Protein AF-A0A165HYJ7-F1 (afdb_monomer)

Foldseek 3Di:
DPDDDDDDDDPPPDDVQLVLQVVLQVLLQVLCVPVPDDDLLSQLLSQLVSQLVSCVVDPPQQGFQKKKWKWKAAPDPPDPPRGDIRIFTFRGHDCVVCVVVNVVQQVVLLVLLVVQADPVLSVQLVVLQVLLQVLVVVPPPPPDHARGHRCSRVLSVLSNLLSDPVNLVVQARMEMEMQMAGDDPLSVVLSVVCVVCVVPDDPVCSSVSVVVSLVPPDDDDPDPPHGCSPPPPPLSVLSSVQSSVVSCVVVVGDYWYWYDGRPDTDTSDNPHSVNSCCVRPPD

pLDDT: mean 71.06, std 16.34, range [23.52, 93.62]

Sequence (283 aa):
MPGFSLVVVVMDGCEGQVALVDGCNTLAQIMCGVLRATTDEETALLLVLIFWLVSLIYDEEDLPVVISATRVTKNAEGIDVEDAYLCGMSSPGNWDTSEIFKTAFQTVNRNTAASAMPSGHLNRLISLTDAILRALAANRPRRADMFNCGECAALQWLCRMLADSAFWPTLKDTTLRFISLQWNRSMIEIINHLRANISTIDPTDLPEIYRSSLRLRTADMREPFGLNIAMTPCPRCRSWVAIIRDWAEEVGVSFNMQHNKGLKMVPWRRDTEASLRDKYLPV

Solvent-accessible surface area (backbone atoms only — not comparable to full-atom values): 16060 Å² total; per-residue (Å²): 130,90,76,83,82,82,83,81,84,80,72,78,93,49,63,74,65,55,41,46,43,53,46,52,32,48,51,39,40,52,50,50,67,70,68,57,59,88,47,75,67,46,43,51,51,50,52,51,50,46,50,41,53,50,58,74,79,40,58,81,66,51,44,47,50,26,42,23,38,30,42,40,42,57,72,54,90,92,56,91,55,72,72,44,67,40,42,18,48,15,65,43,42,51,66,91,81,37,46,70,54,51,51,49,50,23,50,54,44,46,51,57,39,58,76,32,36,59,68,70,56,49,52,51,40,50,54,55,40,54,48,43,49,57,46,46,50,78,78,44,91,69,92,71,69,69,56,41,49,14,60,43,55,52,53,44,49,49,34,46,40,66,61,37,75,89,38,39,77,68,45,42,54,18,36,37,40,38,44,40,46,44,69,44,75,65,48,50,50,53,41,50,50,42,73,75,34,60,94,74,56,56,79,85,46,51,64,55,55,52,49,52,68,67,55,82,74,79,87,84,75,96,60,98,76,65,84,53,48,30,51,68,69,49,77,54,56,44,46,46,51,30,48,51,49,52,51,29,55,76,72,72,43,47,64,45,47,29,32,28,53,57,97,38,80,38,70,60,66,87,53,44,68,63,55,53,42,57,73,46,54,71,129

Radius of gyration: 19.15 Å; Cα contacts (8 Å, |Δi|>4): 371; chains: 1; bounding box: 50×52×56 Å

Secondary structure (DSSP, 8-state):
------------S--HHHHHHHHHHHHHHHHHHHH---SHHHHHHHHHHHHHHHHHHS-GGGS-SEEEEEEEEE-STT-----EEEEEEPPPS-HHHHHHHHHHHHHHHHHHHHHHS-HHHHHHHHHHHHHHHHHHHTT------TT-STTHHHHHHHHHHHH-GGGHHHHTTEEEEEEEEE-SHHHHHHHHHHHHHTTT--GGGHHHHHHHHHH--SSS--SS-------PPPHHHHHHHHHHHHHHHHTT--EEEEEEETTEEEE-----HHHHHHHH---

Structure (mmCIF, N/CA/C/O backbone):
data_AF-A0A165HYJ7-F1
#
_entry.id   AF-A0A165HYJ7-F1
#
loop_
_atom_site.group_PDB
_atom_site.id
_atom_site.type_symbol
_atom_site.label_atom_id
_atom_site.label_alt_id
_atom_site.label_comp_id
_atom_site.label_asym_id
_atom_site.label_entity_id
_atom_site.label_seq_id
_atom_site.pdbx_PDB_ins_code
_atom_site.Cartn_x
_atom_site.Cartn_y
_atom_site.Cartn_z
_atom_site.occupancy
_atom_site.B_iso_or_equiv
_atom_site.auth_seq_id
_atom_site.auth_comp_id
_atom_site.auth_asym_id
_atom_site.auth_atom_id
_atom_site.pdbx_PDB_model_num
ATOM 1 N N . MET A 1 1 ? -8.283 23.360 -23.910 1.00 24.73 1 MET A N 1
ATOM 2 C CA . MET A 1 1 ? -6.946 22.737 -24.001 1.00 24.73 1 MET A CA 1
ATOM 3 C C . MET A 1 1 ? -6.689 22.035 -22.682 1.00 24.73 1 MET A C 1
ATOM 5 O O . MET A 1 1 ? -6.777 22.722 -21.671 1.00 24.73 1 MET A O 1
ATOM 9 N N . PRO A 1 2 ? -6.462 20.713 -22.642 1.00 28.09 2 PRO A N 1
ATOM 10 C CA . PRO A 1 2 ? -6.051 20.071 -21.404 1.00 28.09 2 PRO A CA 1
ATOM 11 C C . PRO A 1 2 ? -4.610 20.509 -21.126 1.00 28.09 2 PRO A C 1
ATOM 13 O O . PRO A 1 2 ? -3.699 20.201 -21.891 1.00 28.09 2 PRO A O 1
ATOM 16 N N . GLY A 1 3 ? -4.434 21.346 -20.105 1.00 25.66 3 GLY A N 1
ATOM 17 C CA . GLY A 1 3 ? -3.118 21.785 -19.659 1.00 25.66 3 GLY A CA 1
ATOM 18 C C . GLY A 1 3 ? -2.390 20.614 -19.014 1.00 25.66 3 GLY A C 1
ATOM 19 O O . GLY A 1 3 ? -2.949 19.937 -18.155 1.00 25.66 3 GLY A O 1
ATOM 20 N N . PHE A 1 4 ? -1.155 20.359 -19.433 1.00 23.52 4 PHE A N 1
ATOM 21 C CA . PHE A 1 4 ? -0.283 19.440 -18.716 1.00 23.52 4 PHE A CA 1
ATOM 22 C C . PHE A 1 4 ? 0.155 20.123 -17.419 1.00 23.52 4 PHE A C 1
ATOM 24 O O . PHE A 1 4 ? 0.844 21.142 -17.451 1.00 23.52 4 PHE A O 1
ATOM 31 N N . SER A 1 5 ? -0.257 19.577 -16.277 1.00 27.62 5 SER A N 1
ATOM 32 C CA . SER A 1 5 ? 0.296 19.964 -14.982 1.00 27.62 5 SER A CA 1
ATOM 33 C C . SER A 1 5 ? 1.695 19.365 -14.865 1.00 27.62 5 SER A C 1
ATOM 35 O O . SER A 1 5 ? 1.848 18.166 -14.642 1.00 27.62 5 SER A O 1
ATOM 37 N N . LEU A 1 6 ? 2.723 20.191 -15.049 1.00 26.45 6 LEU A N 1
ATOM 38 C CA . LEU A 1 6 ? 4.099 19.818 -14.738 1.00 26.45 6 LEU A CA 1
ATOM 39 C C . LEU A 1 6 ? 4.241 19.750 -13.212 1.00 26.45 6 LEU A C 1
ATOM 41 O O . LEU A 1 6 ? 4.264 20.781 -12.540 1.00 26.45 6 LEU A O 1
ATOM 45 N N . VAL A 1 7 ? 4.324 18.541 -12.661 1.00 33.16 7 VAL A N 1
ATOM 46 C CA . VAL A 1 7 ? 4.690 18.340 -11.256 1.00 33.16 7 VAL A CA 1
ATOM 47 C C . VAL A 1 7 ? 6.213 18.352 -11.175 1.00 33.16 7 VAL A C 1
ATOM 49 O O . VAL A 1 7 ? 6.872 17.385 -11.549 1.00 33.16 7 VAL A O 1
ATOM 52 N N . VAL A 1 8 ? 6.776 19.471 -10.725 1.00 30.83 8 VAL A N 1
ATOM 53 C CA . VAL A 1 8 ? 8.206 19.581 -10.416 1.00 30.83 8 VAL A CA 1
ATOM 54 C C . VAL A 1 8 ? 8.405 19.148 -8.968 1.00 30.83 8 VAL A C 1
ATOM 56 O O . VAL A 1 8 ? 7.969 19.842 -8.052 1.00 30.83 8 VAL A O 1
ATOM 59 N N . VAL A 1 9 ? 9.058 18.006 -8.754 1.00 37.66 9 VAL A N 1
ATOM 60 C CA . VAL A 1 9 ? 9.504 17.595 -7.417 1.00 37.66 9 VAL A CA 1
ATOM 61 C C . VAL A 1 9 ? 10.899 18.158 -7.195 1.00 37.66 9 VAL A C 1
ATOM 63 O O . VAL A 1 9 ? 11.873 17.682 -7.775 1.00 37.66 9 VAL A O 1
ATOM 66 N N . VAL A 1 10 ? 10.989 19.202 -6.375 1.00 36.31 10 VAL A N 1
ATOM 67 C CA . VAL A 1 10 ? 12.270 19.753 -5.927 1.00 36.31 10 VAL A CA 1
ATOM 68 C C . VAL A 1 10 ? 12.708 18.967 -4.697 1.00 36.31 10 VAL A C 1
ATOM 70 O O . VAL A 1 10 ? 12.085 19.059 -3.643 1.00 36.31 10 VAL A O 1
ATOM 73 N N . MET A 1 11 ? 13.765 18.173 -4.845 1.00 40.75 11 MET A N 1
ATOM 74 C CA . MET A 1 11 ? 14.346 17.376 -3.763 1.00 40.75 11 MET A CA 1
ATOM 75 C C . MET A 1 11 ? 15.520 18.140 -3.149 1.00 40.75 11 MET A C 1
ATOM 77 O O . MET A 1 11 ? 16.674 17.758 -3.315 1.00 40.75 11 MET A O 1
ATOM 81 N N . ASP A 1 12 ? 15.230 19.263 -2.493 1.00 34.91 12 ASP A N 1
ATOM 82 C CA . ASP A 1 12 ? 16.257 20.040 -1.796 1.00 34.91 12 ASP A CA 1
ATOM 83 C C . ASP A 1 12 ? 16.523 19.435 -0.409 1.00 34.91 12 ASP A C 1
ATOM 85 O O . ASP A 1 12 ? 15.603 19.237 0.386 1.00 34.91 12 ASP A O 1
ATOM 89 N N . GLY A 1 13 ? 17.787 19.122 -0.111 1.00 41.94 13 GLY A N 1
ATOM 90 C CA . GLY A 1 13 ? 18.227 18.691 1.224 1.00 41.94 13 GLY A CA 1
ATOM 91 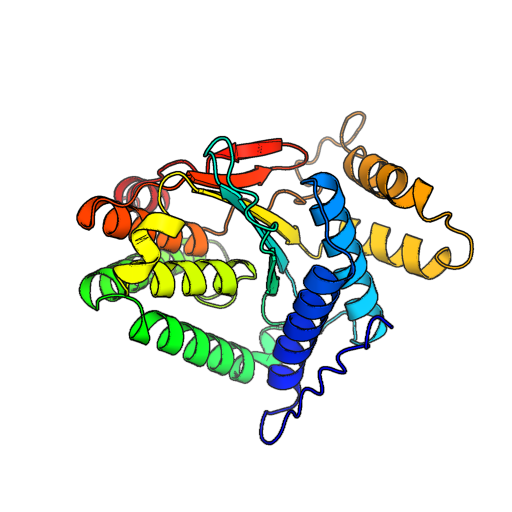C C . GLY A 1 13 ? 17.916 17.241 1.627 1.00 41.94 13 GLY A C 1
ATOM 92 O O . GLY A 1 13 ? 18.198 16.871 2.764 1.00 41.94 13 GLY A O 1
ATOM 93 N N . CYS A 1 14 ? 17.379 16.407 0.731 1.00 45.50 14 CYS A N 1
ATOM 94 C CA . CYS A 1 14 ? 17.281 14.963 0.960 1.00 45.50 14 CYS A CA 1
ATOM 95 C C . CYS A 1 14 ? 18.527 14.254 0.423 1.00 45.50 14 CYS A C 1
ATOM 97 O O . CYS A 1 14 ? 18.905 14.437 -0.734 1.00 45.50 14 CYS A O 1
ATOM 99 N N . GLU A 1 15 ? 19.154 13.412 1.246 1.00 55.59 15 GLU A N 1
ATOM 100 C CA . GLU A 1 15 ? 20.185 12.485 0.776 1.00 55.59 15 GLU A CA 1
ATOM 101 C C . GLU A 1 15 ? 19.607 11.644 -0.383 1.00 55.59 15 GLU A C 1
ATOM 103 O O . GLU A 1 15 ? 18.451 11.214 -0.325 1.00 55.59 15 GLU A O 1
ATOM 108 N N . GLY A 1 16 ? 20.383 11.444 -1.457 1.00 55.09 16 GLY A N 1
ATOM 109 C CA . GLY A 1 16 ? 19.884 11.052 -2.790 1.00 55.09 16 GLY A CA 1
ATOM 110 C C . GLY A 1 16 ? 18.985 9.806 -2.869 1.00 55.09 16 GLY A C 1
ATOM 111 O O . GLY A 1 16 ? 18.238 9.657 -3.830 1.00 55.09 16 GLY A O 1
ATOM 112 N N . GLN A 1 17 ? 18.992 8.937 -1.854 1.00 53.59 17 GLN A N 1
ATOM 113 C CA . GLN A 1 17 ? 18.162 7.730 -1.792 1.00 53.59 17 GLN A CA 1
ATOM 114 C C . GLN A 1 17 ? 16.777 7.946 -1.144 1.00 53.59 17 GLN A C 1
ATOM 116 O O . GLN A 1 17 ? 15.830 7.256 -1.512 1.00 53.59 17 GLN A O 1
ATOM 121 N N . VAL A 1 18 ? 16.599 8.926 -0.242 1.00 57.38 18 VAL A N 1
ATOM 122 C CA . VAL A 1 18 ? 15.249 9.345 0.219 1.00 57.38 18 VAL A CA 1
ATOM 123 C C . VAL A 1 18 ? 14.507 10.017 -0.935 1.00 57.38 18 VAL A C 1
ATOM 125 O O . VAL A 1 18 ? 13.360 9.685 -1.228 1.00 57.38 18 VAL A O 1
ATOM 128 N N . ALA A 1 19 ? 15.237 10.857 -1.668 1.00 62.84 19 ALA A N 1
ATOM 129 C CA . ALA A 1 19 ? 14.848 11.402 -2.959 1.00 62.84 19 ALA A CA 1
ATOM 130 C C . ALA A 1 19 ? 14.437 10.309 -3.970 1.00 62.84 19 ALA A C 1
ATOM 132 O O . ALA A 1 19 ? 13.493 10.488 -4.733 1.00 62.84 19 ALA A O 1
ATOM 133 N N . LEU A 1 20 ? 15.093 9.146 -3.951 1.00 64.56 20 LEU A N 1
ATOM 134 C CA . LEU A 1 20 ? 14.753 8.027 -4.830 1.00 64.56 20 LEU A CA 1
ATOM 135 C C . LEU A 1 20 ? 13.376 7.435 -4.495 1.00 64.56 20 LEU A C 1
ATOM 137 O O . LEU A 1 20 ? 12.554 7.261 -5.393 1.00 64.56 20 LEU A O 1
ATOM 141 N N . VAL A 1 21 ? 13.082 7.183 -3.214 1.00 63.53 21 VAL A N 1
ATOM 142 C CA . VAL A 1 21 ? 11.771 6.652 -2.782 1.00 63.53 21 VAL A CA 1
ATOM 143 C C . VAL A 1 21 ? 10.651 7.645 -3.076 1.00 63.53 21 VAL A C 1
ATOM 145 O O . VAL A 1 21 ? 9.614 7.266 -3.620 1.00 63.53 21 VAL A O 1
ATOM 148 N N . ASP A 1 22 ? 10.867 8.916 -2.744 1.00 69.00 22 ASP A N 1
ATOM 149 C CA . ASP A 1 22 ? 9.896 9.982 -2.981 1.00 69.00 22 ASP A CA 1
ATOM 150 C C . ASP A 1 22 ? 9.715 10.252 -4.477 1.00 69.00 22 ASP A C 1
ATOM 152 O O . ASP A 1 22 ? 8.590 10.462 -4.932 1.00 69.00 22 ASP A O 1
ATOM 156 N N . GLY A 1 23 ? 10.783 10.151 -5.268 1.00 71.25 23 GLY A N 1
ATOM 157 C CA . GLY A 1 23 ? 10.741 10.209 -6.726 1.00 71.25 23 GLY A CA 1
ATOM 158 C C . GLY A 1 23 ? 9.917 9.071 -7.325 1.00 71.25 23 GLY A C 1
ATOM 159 O O . GLY A 1 23 ? 9.016 9.321 -8.127 1.00 71.25 23 GLY A O 1
ATOM 160 N N . CYS A 1 24 ? 10.143 7.831 -6.883 1.00 73.38 24 CYS A N 1
ATOM 161 C CA . CYS A 1 24 ? 9.375 6.675 -7.343 1.00 73.38 24 CYS A CA 1
ATOM 162 C C . CYS A 1 24 ? 7.898 6.763 -6.915 1.00 73.38 24 CYS A C 1
ATOM 164 O O . CYS A 1 24 ? 7.007 6.519 -7.731 1.00 73.38 24 CYS A O 1
ATOM 166 N N . ASN A 1 25 ? 7.621 7.167 -5.668 1.00 72.81 25 ASN A N 1
ATOM 167 C CA . ASN A 1 25 ? 6.260 7.401 -5.176 1.00 72.81 25 ASN A CA 1
ATOM 168 C C . ASN A 1 25 ? 5.561 8.509 -5.971 1.00 72.81 25 ASN A C 1
ATOM 170 O O . ASN A 1 25 ? 4.402 8.353 -6.350 1.00 72.81 25 ASN A O 1
ATOM 174 N N . THR A 1 26 ? 6.257 9.608 -6.266 1.00 76.19 26 THR A N 1
ATOM 175 C CA . THR A 1 26 ? 5.695 10.708 -7.057 1.00 76.19 26 THR A CA 1
ATOM 176 C C . THR A 1 26 ? 5.397 10.256 -8.480 1.00 76.19 26 THR A C 1
ATOM 178 O O . THR A 1 26 ? 4.294 10.490 -8.970 1.00 76.19 26 THR A O 1
ATOM 181 N N . LEU A 1 27 ? 6.328 9.552 -9.130 1.00 76.50 27 LEU A N 1
ATOM 182 C CA . LEU A 1 27 ? 6.105 8.987 -10.457 1.00 76.50 27 LEU A CA 1
ATOM 183 C C . LEU A 1 27 ? 4.885 8.061 -10.458 1.00 76.50 27 LEU A C 1
ATOM 185 O O . LEU A 1 27 ? 4.027 8.183 -11.329 1.00 76.50 27 LEU A O 1
ATOM 189 N N . ALA A 1 28 ? 4.769 7.184 -9.458 1.00 76.75 28 ALA A N 1
ATOM 190 C CA . ALA A 1 28 ? 3.619 6.303 -9.317 1.00 76.75 28 ALA A CA 1
ATOM 191 C C . ALA A 1 28 ? 2.315 7.097 -9.210 1.00 76.75 28 ALA A C 1
ATOM 193 O O . ALA A 1 28 ? 1.370 6.809 -9.934 1.00 76.75 28 ALA A O 1
ATOM 194 N N . GLN A 1 29 ? 2.272 8.129 -8.366 1.00 76.00 29 GLN A N 1
ATOM 195 C CA . GLN A 1 29 ? 1.081 8.958 -8.186 1.00 76.00 29 GLN A CA 1
ATOM 196 C C . GLN A 1 29 ? 0.707 9.740 -9.452 1.00 76.00 29 GLN A C 1
ATOM 198 O O . GLN A 1 29 ? -0.467 9.781 -9.816 1.00 76.00 29 GLN A O 1
ATOM 203 N N . ILE A 1 30 ? 1.687 10.301 -10.167 1.00 75.38 30 ILE A N 1
ATOM 204 C CA . ILE A 1 30 ? 1.460 10.982 -11.452 1.00 75.38 30 ILE A CA 1
ATOM 205 C C . ILE A 1 30 ? 0.876 9.997 -12.468 1.00 75.38 30 ILE A C 1
ATOM 207 O O . ILE A 1 30 ? -0.147 10.282 -13.087 1.00 75.38 30 ILE A O 1
ATOM 211 N N . MET A 1 31 ? 1.487 8.820 -12.608 1.00 77.00 31 MET A N 1
ATOM 212 C CA . MET A 1 31 ? 1.028 7.783 -13.533 1.00 77.00 31 MET A CA 1
ATOM 213 C C . MET A 1 31 ? -0.380 7.295 -13.181 1.00 77.00 31 MET A C 1
ATOM 215 O O . MET A 1 31 ? -1.221 7.167 -14.070 1.00 77.00 31 MET A O 1
ATOM 219 N N . CYS A 1 32 ? -0.661 7.094 -11.890 1.00 72.50 32 CYS A N 1
ATOM 220 C CA . CYS A 1 32 ? -1.985 6.736 -11.389 1.00 72.50 32 CYS A CA 1
ATOM 221 C C . CYS A 1 32 ? -3.032 7.829 -11.678 1.00 72.50 32 CYS A C 1
ATOM 223 O O . CYS A 1 32 ? -4.160 7.507 -12.050 1.00 72.50 32 CYS A O 1
ATOM 225 N N . GLY A 1 33 ? -2.658 9.110 -11.595 1.00 70.50 33 GLY A N 1
ATOM 226 C CA . GLY A 1 33 ? -3.538 10.230 -11.938 1.00 70.50 33 GLY A CA 1
ATOM 227 C C . GLY A 1 33 ? -3.792 10.397 -13.442 1.00 70.50 33 GLY A C 1
ATOM 228 O O . GLY A 1 33 ? -4.900 10.762 -13.836 1.00 70.50 33 GLY A O 1
ATOM 229 N N . VAL A 1 34 ? -2.789 10.127 -14.284 1.00 72.88 34 VAL A N 1
ATOM 230 C CA . VAL A 1 34 ? -2.868 10.322 -15.744 1.00 72.88 34 VAL A CA 1
ATOM 231 C C . VAL A 1 34 ? -3.550 9.151 -16.445 1.00 72.88 34 VAL A C 1
ATOM 233 O O . VAL A 1 34 ? -4.436 9.371 -17.267 1.00 72.88 34 VAL A O 1
ATOM 236 N N . LEU A 1 35 ? -3.140 7.916 -16.145 1.00 72.69 35 LEU A N 1
ATOM 237 C CA . LEU A 1 35 ? -3.579 6.742 -16.904 1.00 72.69 35 LEU A CA 1
ATOM 238 C C . LEU A 1 35 ? -4.940 6.194 -16.470 1.00 72.69 35 LEU A C 1
ATOM 240 O O . LEU A 1 35 ? -5.471 5.364 -17.195 1.00 72.69 35 LEU A O 1
ATOM 244 N N . ARG A 1 36 ? -5.489 6.663 -15.335 1.00 68.25 36 ARG A N 1
ATOM 245 C CA . ARG A 1 36 ? -6.827 6.331 -14.806 1.00 68.25 36 ARG A CA 1
ATOM 246 C C . ARG A 1 36 ? -7.242 4.881 -15.094 1.00 68.25 36 ARG A C 1
ATOM 248 O O . ARG A 1 36 ? -7.974 4.610 -16.040 1.00 68.25 36 ARG A O 1
ATOM 255 N N . ALA A 1 37 ? -6.804 3.944 -14.257 1.00 74.06 37 ALA A N 1
ATOM 256 C CA . ALA A 1 37 ? -7.387 2.605 -14.282 1.00 74.06 37 ALA A CA 1
ATOM 257 C C . ALA A 1 37 ? -8.856 2.667 -13.810 1.00 74.06 37 ALA A C 1
ATOM 259 O O . ALA A 1 37 ? -9.229 3.544 -13.032 1.00 74.06 37 ALA A O 1
ATOM 260 N N . THR A 1 38 ? -9.692 1.731 -14.240 1.00 74.62 38 THR A N 1
ATOM 261 C CA . THR A 1 38 ? -11.099 1.589 -13.806 1.00 74.62 38 THR A CA 1
ATOM 262 C C . THR A 1 38 ? -11.395 0.187 -13.271 1.00 74.62 38 THR A C 1
ATOM 264 O O . THR A 1 38 ? -12.349 -0.033 -12.523 1.00 74.62 38 THR A O 1
ATOM 267 N N . THR A 1 39 ? -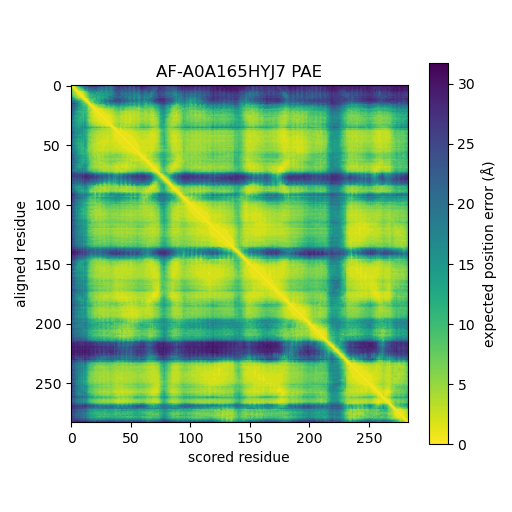10.533 -0.783 -13.587 1.00 77.19 39 THR A N 1
ATOM 268 C CA . THR A 1 39 ? -10.641 -2.167 -13.114 1.00 77.19 39 THR A CA 1
ATOM 269 C C . THR A 1 39 ? -9.441 -2.596 -12.267 1.00 77.19 39 THR A C 1
ATOM 271 O O . THR A 1 39 ? -8.375 -1.973 -12.276 1.00 77.19 39 THR A O 1
ATOM 274 N N . ASP A 1 40 ? -9.596 -3.692 -11.512 1.00 77.31 40 ASP A N 1
ATOM 275 C CA . ASP A 1 40 ? -8.488 -4.283 -10.742 1.00 77.31 40 ASP A CA 1
ATOM 276 C C . ASP A 1 40 ? -7.353 -4.751 -11.663 1.00 77.31 40 ASP A C 1
ATOM 278 O O . ASP A 1 40 ? -6.177 -4.623 -11.329 1.00 77.31 40 ASP A O 1
ATOM 282 N N . GLU A 1 41 ? -7.706 -5.268 -12.838 1.00 77.44 41 GLU A N 1
ATOM 283 C CA . GLU A 1 41 ? -6.744 -5.726 -13.834 1.00 77.44 41 GLU A CA 1
ATOM 284 C C . GLU A 1 41 ? -5.966 -4.559 -14.446 1.00 77.44 41 GLU A C 1
ATOM 286 O O . GLU A 1 41 ? -4.738 -4.598 -14.480 1.00 77.44 41 GLU A O 1
ATOM 291 N N . GLU A 1 42 ? -6.654 -3.487 -14.840 1.00 77.50 42 GLU A N 1
ATOM 292 C CA . GLU A 1 42 ? -6.009 -2.261 -15.324 1.00 77.50 42 GLU A CA 1
ATOM 293 C C . GLU A 1 42 ? -5.096 -1.649 -14.262 1.00 77.50 42 GLU A C 1
ATOM 295 O O . GLU A 1 42 ? -3.991 -1.212 -14.572 1.00 77.50 42 GLU A O 1
ATOM 300 N N . THR A 1 43 ? -5.514 -1.672 -12.994 1.00 79.44 43 THR A N 1
ATOM 301 C CA . THR A 1 43 ? -4.681 -1.185 -11.889 1.00 79.44 43 THR A CA 1
ATOM 302 C C . THR A 1 43 ? -3.417 -2.035 -11.747 1.00 79.44 43 THR A C 1
ATOM 304 O O . THR A 1 43 ? -2.324 -1.504 -11.571 1.00 79.44 43 THR A O 1
ATOM 307 N N . ALA A 1 44 ? -3.531 -3.360 -11.851 1.00 78.44 44 ALA A N 1
ATOM 308 C CA . ALA A 1 44 ? -2.374 -4.243 -11.789 1.00 78.44 44 ALA A CA 1
ATOM 309 C C . ALA A 1 44 ? -1.413 -4.026 -12.971 1.00 78.44 44 ALA A C 1
ATOM 311 O O . ALA A 1 44 ? -0.201 -3.982 -12.767 1.00 78.44 44 ALA A O 1
ATOM 312 N N . LEU A 1 45 ? -1.936 -3.836 -14.185 1.00 78.56 45 LEU A N 1
ATOM 313 C CA . LEU A 1 45 ? -1.139 -3.515 -15.372 1.00 78.56 45 LEU A CA 1
ATOM 314 C C . LEU A 1 45 ? -0.430 -2.168 -15.236 1.00 78.56 45 LEU A C 1
ATOM 316 O O . LEU A 1 45 ? 0.759 -2.062 -15.525 1.00 78.56 45 LEU A O 1
ATOM 320 N N . LEU A 1 46 ? -1.130 -1.159 -14.723 1.00 79.94 46 LEU A N 1
ATOM 321 C CA . LEU A 1 46 ? -0.554 0.143 -14.417 1.00 79.94 46 LEU A CA 1
ATOM 322 C C . LEU A 1 46 ? 0.628 0.019 -13.446 1.00 79.94 46 LEU A C 1
ATOM 324 O O . LEU A 1 46 ? 1.677 0.613 -13.677 1.00 79.94 46 LEU A O 1
ATOM 328 N N . LEU A 1 47 ? 0.498 -0.791 -12.394 1.00 81.44 47 LEU A N 1
ATOM 329 C CA . LEU A 1 47 ? 1.596 -1.041 -11.459 1.00 81.44 47 LEU A CA 1
ATOM 330 C C . LEU A 1 47 ? 2.789 -1.752 -12.121 1.00 81.44 47 LEU A C 1
ATOM 332 O O . LEU A 1 47 ? 3.927 -1.439 -11.776 1.00 81.44 47 LEU A O 1
ATOM 336 N N . VAL A 1 48 ? 2.558 -2.666 -13.075 1.00 81.62 48 VAL A N 1
ATOM 337 C CA . VAL A 1 48 ? 3.632 -3.283 -13.883 1.00 81.62 48 VAL A CA 1
ATOM 338 C C . VAL A 1 48 ? 4.350 -2.223 -14.717 1.00 81.62 48 VAL A C 1
ATOM 340 O O . VAL A 1 48 ? 5.578 -2.193 -14.737 1.00 81.62 48 VAL A O 1
ATOM 343 N N . LEU A 1 49 ? 3.600 -1.331 -15.370 1.00 81.31 49 LEU A N 1
ATOM 344 C CA . LEU A 1 49 ? 4.163 -0.243 -16.172 1.00 81.31 49 LEU A CA 1
ATOM 345 C C . LEU A 1 49 ? 4.964 0.742 -15.318 1.00 81.31 49 LEU A C 1
ATOM 347 O O . LEU A 1 49 ? 6.051 1.149 -15.719 1.00 81.31 49 LEU A O 1
ATOM 351 N N . ILE A 1 50 ? 4.471 1.095 -14.128 1.00 83.06 50 ILE A N 1
ATOM 352 C CA . ILE A 1 50 ? 5.217 1.942 -13.192 1.00 83.06 50 ILE A CA 1
ATOM 353 C C . ILE A 1 50 ? 6.510 1.237 -12.773 1.00 83.06 50 ILE A C 1
ATOM 355 O O . ILE A 1 50 ? 7.571 1.853 -12.811 1.00 83.06 50 ILE A O 1
ATOM 359 N N . PHE A 1 51 ? 6.451 -0.052 -12.428 1.00 82.06 51 PHE A N 1
ATOM 360 C CA . PHE A 1 51 ? 7.650 -0.827 -12.100 1.00 82.06 51 PHE A CA 1
ATOM 361 C C . PHE A 1 51 ? 8.663 -0.843 -13.245 1.00 82.06 51 PHE A C 1
ATOM 363 O O . PHE A 1 51 ? 9.856 -0.655 -13.015 1.00 82.06 51 PHE A O 1
ATOM 370 N N . TRP A 1 52 ? 8.189 -1.037 -14.475 1.00 84.81 52 TRP A N 1
ATOM 371 C CA . TRP A 1 52 ? 9.018 -0.985 -15.671 1.00 84.81 52 TRP A CA 1
ATOM 372 C C . TRP A 1 52 ? 9.687 0.382 -15.832 1.00 84.81 52 TRP A C 1
ATOM 374 O O . TRP A 1 52 ? 10.904 0.429 -15.982 1.00 84.81 52 TRP A O 1
ATOM 384 N N . LEU A 1 53 ? 8.938 1.481 -15.723 1.00 82.69 53 LEU A N 1
ATOM 385 C CA . LEU A 1 53 ? 9.485 2.838 -15.818 1.00 82.69 53 LEU A CA 1
ATOM 386 C C . LEU A 1 53 ? 10.538 3.112 -14.744 1.00 82.69 53 LEU A C 1
ATOM 388 O O . LEU A 1 53 ? 11.623 3.589 -15.061 1.00 82.69 53 LEU A O 1
ATOM 392 N N . VAL A 1 54 ? 10.248 2.763 -13.488 1.00 81.44 54 VAL A N 1
ATOM 393 C CA . VAL A 1 54 ? 11.204 2.885 -12.377 1.00 81.44 54 VAL A CA 1
ATOM 394 C C . VAL A 1 54 ? 12.475 2.084 -12.689 1.00 81.44 54 VAL A C 1
ATOM 396 O O . VAL A 1 54 ? 13.575 2.591 -12.502 1.00 81.44 54 VAL A O 1
ATOM 399 N N . SER A 1 55 ? 12.342 0.892 -13.282 1.00 82.75 55 SER A N 1
ATOM 400 C CA . SER A 1 55 ? 13.479 0.064 -13.705 1.00 82.75 55 SER A CA 1
ATOM 401 C C . SER A 1 55 ? 14.318 0.643 -14.850 1.00 82.75 55 SER A C 1
ATOM 403 O O . SER A 1 55 ? 15.400 0.131 -15.120 1.00 82.75 55 SER A O 1
ATOM 405 N N . LEU A 1 56 ? 13.829 1.646 -15.582 1.00 81.94 56 LEU A N 1
ATOM 406 C CA . LEU A 1 56 ? 14.622 2.339 -16.605 1.00 81.94 56 LEU A CA 1
ATOM 407 C C . LEU A 1 56 ? 15.440 3.492 -16.021 1.00 81.94 56 LEU A C 1
ATOM 409 O O . LEU A 1 56 ? 16.403 3.931 -16.643 1.00 81.94 56 LEU A O 1
ATOM 413 N N . ILE A 1 57 ? 15.012 4.009 -14.870 1.00 79.69 57 ILE A N 1
ATOM 414 C CA . ILE A 1 57 ? 15.587 5.194 -14.231 1.00 79.69 57 ILE A CA 1
ATOM 415 C C . ILE A 1 57 ? 16.613 4.785 -13.170 1.00 79.69 57 ILE A C 1
ATOM 417 O O . ILE A 1 57 ? 17.608 5.482 -12.992 1.00 79.69 57 ILE A O 1
ATOM 421 N N . TYR A 1 58 ? 16.372 3.666 -12.483 1.00 77.56 58 TYR A N 1
ATOM 422 C CA . TYR A 1 58 ? 17.173 3.207 -11.352 1.00 77.56 58 TYR A CA 1
ATOM 423 C C . TYR A 1 58 ? 17.754 1.813 -11.589 1.00 77.56 58 TYR A C 1
ATOM 425 O O . TYR A 1 58 ? 17.148 0.979 -12.271 1.00 77.56 58 TYR A O 1
ATOM 433 N N . ASP A 1 59 ? 18.917 1.564 -10.989 1.00 76.69 59 ASP A N 1
ATOM 434 C CA . ASP A 1 59 ? 19.582 0.264 -11.016 1.00 76.69 59 ASP A CA 1
ATOM 435 C C . ASP A 1 59 ? 18.760 -0.800 -10.279 1.00 76.69 59 ASP A C 1
ATOM 437 O O . ASP A 1 59 ? 17.982 -0.501 -9.374 1.00 76.69 59 ASP A O 1
ATOM 441 N N . GLU A 1 60 ? 18.929 -2.072 -10.659 1.00 76.00 60 GLU A N 1
ATOM 442 C CA . GLU A 1 60 ? 18.111 -3.180 -10.142 1.00 76.00 60 GLU A CA 1
ATOM 443 C C . GLU A 1 60 ? 18.177 -3.323 -8.610 1.00 76.00 60 GLU A C 1
ATOM 445 O O . GLU A 1 60 ? 17.176 -3.653 -7.971 1.00 76.00 60 GLU A O 1
ATOM 450 N N . GLU A 1 61 ? 19.337 -3.042 -8.015 1.00 73.56 61 GLU A N 1
ATOM 451 C CA . GLU A 1 61 ? 19.541 -3.083 -6.561 1.00 73.56 61 GLU A CA 1
ATOM 452 C C . GLU A 1 61 ? 18.813 -1.963 -5.800 1.00 73.56 61 GLU A C 1
ATOM 454 O O . GLU A 1 61 ? 18.511 -2.111 -4.611 1.00 73.56 61 GLU A O 1
ATOM 459 N N . ASP A 1 62 ? 18.451 -0.897 -6.514 1.00 73.69 62 ASP A N 1
ATOM 460 C CA . ASP A 1 62 ? 17.735 0.279 -6.029 1.00 73.69 62 ASP A CA 1
ATOM 461 C C . ASP A 1 62 ? 16.258 0.275 -6.450 1.00 73.69 62 ASP A C 1
ATOM 463 O O . ASP A 1 62 ? 15.578 1.299 -6.383 1.00 73.69 62 ASP A O 1
ATOM 467 N N . LEU A 1 63 ? 15.709 -0.871 -6.860 1.00 74.88 63 LEU A N 1
ATOM 468 C CA . LEU A 1 63 ? 14.281 -0.975 -7.152 1.00 74.88 63 LEU A CA 1
ATOM 469 C C . LEU A 1 63 ? 13.459 -1.239 -5.888 1.00 74.88 63 LEU A C 1
ATOM 471 O O . LEU A 1 63 ? 13.889 -1.961 -4.979 1.00 74.88 63 LEU A O 1
ATOM 475 N N . PRO A 1 64 ? 12.244 -0.668 -5.792 1.00 72.94 64 PRO A N 1
ATOM 476 C CA . PRO A 1 64 ? 11.365 -0.943 -4.671 1.00 72.94 64 PRO A CA 1
ATOM 477 C C . PRO A 1 64 ? 10.973 -2.423 -4.673 1.00 72.94 64 PRO A C 1
ATOM 479 O O . PRO A 1 64 ? 10.583 -2.991 -5.688 1.00 72.94 64 PRO A O 1
ATOM 482 N N . VAL A 1 65 ? 11.018 -3.063 -3.507 1.00 74.38 65 VAL A N 1
ATOM 483 C CA . VAL A 1 65 ? 10.622 -4.475 -3.371 1.00 74.38 65 VAL A CA 1
ATOM 484 C C . VAL A 1 65 ? 9.123 -4.661 -3.611 1.00 74.38 65 VAL A C 1
ATOM 486 O O . VAL A 1 65 ? 8.694 -5.708 -4.090 1.00 74.38 65 VAL A O 1
ATOM 489 N N . VAL A 1 66 ? 8.312 -3.667 -3.255 1.00 74.12 66 VAL A N 1
ATOM 490 C CA . VAL A 1 66 ? 6.855 -3.691 -3.390 1.00 74.12 66 VAL A CA 1
ATOM 491 C C . VAL A 1 66 ? 6.371 -2.350 -3.920 1.00 74.12 66 VAL A C 1
ATOM 493 O O . VAL A 1 66 ? 6.737 -1.306 -3.381 1.00 74.12 66 VAL A O 1
ATOM 496 N N . ILE A 1 67 ? 5.481 -2.399 -4.907 1.00 77.75 67 ILE A N 1
ATOM 497 C CA . ILE A 1 67 ? 4.595 -1.293 -5.278 1.00 77.75 67 ILE A CA 1
ATOM 498 C C . ILE A 1 67 ? 3.165 -1.690 -4.921 1.00 77.75 67 ILE A C 1
ATOM 500 O O . ILE A 1 67 ? 2.781 -2.855 -5.049 1.00 77.75 67 ILE A O 1
ATOM 504 N N . SER A 1 68 ? 2.362 -0.727 -4.501 1.00 78.38 68 SER A N 1
ATOM 505 C CA . SER A 1 68 ? 0.939 -0.928 -4.276 1.00 78.38 68 SER A CA 1
ATOM 506 C C . SER A 1 68 ? 0.133 0.252 -4.792 1.00 78.38 68 SER A C 1
ATOM 508 O O . SER A 1 68 ? 0.610 1.385 -4.779 1.00 78.38 68 SER A O 1
ATOM 510 N N . ALA A 1 69 ? -1.092 -0.025 -5.220 1.00 81.69 69 ALA A N 1
ATOM 511 C CA . ALA A 1 69 ? -2.134 0.956 -5.459 1.00 81.69 69 ALA A CA 1
ATOM 512 C C . ALA A 1 69 ? -3.368 0.576 -4.645 1.00 81.69 69 ALA A C 1
ATOM 514 O O . ALA A 1 69 ? -3.726 -0.598 -4.536 1.00 81.69 69 ALA A O 1
ATOM 515 N N . THR A 1 70 ? -4.036 1.578 -4.089 1.00 78.38 70 THR A N 1
ATOM 516 C CA . THR A 1 70 ? -5.331 1.419 -3.432 1.00 78.38 70 THR A CA 1
ATOM 517 C C . THR A 1 70 ? -6.383 2.134 -4.251 1.00 78.38 70 THR A C 1
ATOM 519 O O . THR A 1 70 ? -6.297 3.351 -4.391 1.00 78.38 70 THR A O 1
ATOM 522 N N . ARG A 1 71 ? -7.365 1.386 -4.765 1.00 80.69 71 ARG A N 1
ATOM 523 C CA . ARG A 1 71 ? -8.564 1.952 -5.390 1.00 80.69 71 ARG A CA 1
ATOM 524 C C . ARG A 1 71 ? -9.657 2.108 -4.346 1.00 80.69 71 ARG A C 1
ATOM 526 O O . ARG A 1 71 ? -9.959 1.162 -3.613 1.00 80.69 71 ARG A O 1
ATOM 533 N N . VAL A 1 72 ? -10.247 3.291 -4.284 1.00 75.88 72 VAL A N 1
ATOM 534 C CA . VAL A 1 72 ? -11.317 3.621 -3.343 1.00 75.88 72 VAL A CA 1
ATOM 535 C C . VAL A 1 72 ? -12.639 3.666 -4.102 1.00 75.88 72 VAL A C 1
ATOM 537 O O . VAL A 1 72 ? -12.856 4.572 -4.891 1.00 75.88 72 VAL A O 1
ATOM 540 N N . THR A 1 73 ? -13.531 2.705 -3.854 1.00 73.69 73 THR A N 1
ATOM 541 C CA . THR A 1 73 ? -14.863 2.672 -4.481 1.00 73.69 73 THR A CA 1
ATOM 542 C C . THR A 1 73 ? -15.949 2.788 -3.427 1.00 73.69 73 THR A C 1
ATOM 544 O O . THR A 1 73 ? -15.973 1.986 -2.490 1.00 73.69 73 THR A O 1
ATOM 547 N N . LYS A 1 74 ? -16.880 3.727 -3.578 1.00 69.94 74 LYS A N 1
ATOM 548 C CA . LYS A 1 74 ? -18.031 3.833 -2.676 1.00 69.94 74 LYS A CA 1
ATOM 549 C C . LYS A 1 74 ? -19.093 2.808 -3.062 1.00 69.94 74 LYS A C 1
ATOM 551 O O . LYS A 1 74 ? -19.402 2.664 -4.238 1.00 69.94 74 LYS A O 1
ATOM 556 N N . ASN A 1 75 ? -19.665 2.103 -2.087 1.00 62.12 75 ASN A N 1
ATOM 557 C CA . ASN A 1 75 ? -20.738 1.134 -2.349 1.00 62.12 75 ASN A CA 1
ATOM 558 C C . ASN A 1 75 ? -22.121 1.798 -2.526 1.00 62.12 75 ASN A C 1
ATOM 560 O O . ASN A 1 75 ? -23.125 1.093 -2.581 1.00 62.12 75 ASN A O 1
ATOM 564 N N . ALA A 1 76 ? -22.200 3.131 -2.557 1.00 47.50 76 ALA A N 1
ATOM 565 C CA . ALA A 1 76 ? -23.465 3.851 -2.638 1.00 47.50 76 ALA A CA 1
ATOM 566 C C . ALA A 1 76 ? -23.915 4.003 -4.098 1.00 47.50 76 ALA A C 1
ATOM 568 O O . ALA A 1 76 ? -23.170 4.529 -4.924 1.00 47.50 76 ALA A O 1
ATOM 569 N N . GLU A 1 77 ? -25.149 3.593 -4.394 1.00 43.34 77 GLU A N 1
ATOM 570 C CA . GLU A 1 77 ? -25.826 3.943 -5.643 1.00 43.34 77 GLU A CA 1
ATOM 571 C C . GLU A 1 77 ? -25.815 5.474 -5.823 1.00 43.34 77 GLU A C 1
ATOM 573 O O . GLU A 1 77 ? -26.257 6.214 -4.944 1.00 43.34 77 GLU A O 1
ATOM 578 N N . GLY A 1 78 ? -25.297 5.957 -6.955 1.00 37.66 78 GLY A N 1
ATOM 579 C CA . GLY A 1 78 ? -25.453 7.355 -7.372 1.00 37.66 78 GLY A CA 1
ATOM 580 C C . GLY A 1 78 ? -24.397 8.359 -6.896 1.00 37.66 78 GLY A C 1
ATOM 581 O O . GLY A 1 78 ? -24.612 9.556 -7.070 1.00 37.66 78 GLY A O 1
ATOM 582 N N . ILE A 1 79 ? -23.262 7.924 -6.337 1.00 38.38 79 ILE A N 1
ATOM 583 C CA . ILE A 1 79 ? -22.100 8.807 -6.147 1.00 38.38 79 ILE A CA 1
ATOM 584 C C . ILE A 1 79 ? -20.954 8.290 -7.017 1.00 38.38 79 ILE A C 1
ATOM 586 O O . ILE A 1 79 ? -20.329 7.289 -6.669 1.00 38.38 79 ILE A O 1
ATOM 590 N N . ASP A 1 80 ? -20.668 9.006 -8.110 1.00 39.00 80 ASP A N 1
ATOM 591 C CA . ASP A 1 80 ? -19.385 8.939 -8.818 1.00 39.00 80 ASP A CA 1
ATOM 592 C C . ASP A 1 80 ? -18.301 9.407 -7.842 1.00 39.00 80 ASP A C 1
ATOM 594 O O . ASP A 1 80 ? -17.957 10.587 -7.757 1.00 39.00 80 ASP A O 1
ATOM 598 N N . VAL A 1 81 ? -17.793 8.492 -7.019 1.00 45.16 81 VAL A N 1
ATOM 599 C CA . VAL A 1 81 ? -16.480 8.711 -6.427 1.00 45.16 81 VAL A CA 1
ATOM 600 C C . VAL A 1 81 ? -15.517 8.463 -7.568 1.00 45.16 81 VAL A C 1
ATOM 602 O O . VAL A 1 81 ? -15.338 7.315 -7.963 1.00 45.16 81 VAL A O 1
ATOM 605 N N . GLU A 1 82 ? -14.964 9.543 -8.131 1.00 51.47 82 GLU A N 1
ATOM 606 C CA . GLU A 1 82 ? -13.813 9.446 -9.025 1.00 51.47 82 GLU A CA 1
ATOM 607 C C . GLU A 1 82 ? -12.818 8.493 -8.362 1.00 51.47 82 GLU A C 1
ATOM 609 O O . GLU A 1 82 ? -12.412 8.743 -7.224 1.00 51.47 82 GLU A O 1
ATOM 614 N N . ASP A 1 83 ? -12.515 7.369 -9.021 1.00 56.34 83 ASP A N 1
ATOM 615 C CA . ASP A 1 83 ? -11.648 6.325 -8.482 1.00 56.34 83 ASP A CA 1
ATOM 616 C C . ASP A 1 83 ? -10.349 6.964 -7.979 1.00 56.34 83 ASP A C 1
ATOM 618 O O . ASP A 1 83 ? -9.467 7.343 -8.753 1.00 56.34 83 ASP A O 1
ATOM 622 N N . ALA A 1 84 ? -10.244 7.132 -6.662 1.00 58.44 84 ALA A N 1
ATOM 623 C CA . ALA A 1 84 ? -9.059 7.708 -6.064 1.00 58.44 84 ALA A CA 1
ATOM 624 C C . ALA A 1 84 ? -8.015 6.600 -5.967 1.00 58.44 84 ALA A C 1
ATOM 626 O O . ALA A 1 84 ? -8.243 5.566 -5.327 1.00 58.44 84 ALA A O 1
ATOM 627 N N . TYR A 1 85 ? -6.876 6.835 -6.611 1.00 69.88 85 TYR A N 1
ATOM 628 C CA . TYR A 1 85 ? -5.716 5.966 -6.547 1.00 69.88 85 TYR A CA 1
ATOM 629 C C . TYR A 1 85 ? -4.736 6.505 -5.521 1.00 69.88 85 TYR A C 1
ATOM 631 O O . TYR A 1 85 ? -4.241 7.622 -5.639 1.00 69.88 85 TYR A O 1
ATOM 639 N N . LEU A 1 86 ? -4.437 5.691 -4.514 1.00 73.50 86 LEU A N 1
ATOM 640 C CA . LEU A 1 86 ? -3.322 5.943 -3.611 1.00 73.50 86 LEU A CA 1
ATOM 641 C C . LEU A 1 86 ? -2.230 4.934 -3.915 1.00 73.50 86 LEU A C 1
ATOM 643 O O . LEU A 1 86 ? -2.360 3.755 -3.581 1.00 73.50 86 LEU A O 1
ATOM 647 N N . CYS A 1 87 ? -1.178 5.404 -4.572 1.00 75.44 87 CYS A N 1
ATOM 648 C CA . CYS A 1 87 ? -0.031 4.596 -4.947 1.00 75.44 87 CYS A CA 1
ATOM 649 C C . CYS A 1 87 ? 1.103 4.773 -3.916 1.00 75.44 87 CYS A C 1
ATOM 651 O O . CYS A 1 87 ? 1.307 5.857 -3.367 1.00 75.44 87 CYS A O 1
ATOM 653 N N . GLY A 1 88 ? 1.808 3.691 -3.595 1.00 76.81 88 GLY A N 1
ATOM 654 C CA . GLY A 1 88 ? 2.876 3.705 -2.600 1.00 76.81 88 GLY A CA 1
ATOM 655 C C . GLY A 1 88 ? 3.859 2.559 -2.786 1.00 76.81 88 GLY A C 1
ATOM 656 O O . GLY A 1 88 ? 3.489 1.468 -3.226 1.00 76.81 88 GLY A O 1
ATOM 657 N N . MET A 1 89 ? 5.119 2.813 -2.454 1.00 77.25 89 MET A N 1
ATOM 658 C CA . MET A 1 89 ? 6.236 1.893 -2.642 1.00 77.25 89 MET A CA 1
ATOM 659 C C . MET A 1 89 ? 6.997 1.654 -1.344 1.00 77.25 89 MET A C 1
ATOM 661 O O . MET A 1 89 ? 7.078 2.519 -0.473 1.00 77.25 89 MET A O 1
ATOM 665 N N . SER A 1 90 ? 7.576 0.462 -1.218 1.00 75.69 90 SER A N 1
ATOM 666 C CA . SER A 1 90 ? 8.572 0.198 -0.180 1.00 75.69 90 SER A CA 1
ATOM 667 C C . SER A 1 90 ? 9.881 0.910 -0.492 1.00 75.69 90 SER A C 1
ATOM 669 O O . SER A 1 90 ? 10.227 0.989 -1.671 1.00 75.69 90 SER A O 1
ATOM 671 N N . SER A 1 91 ? 10.659 1.307 0.521 1.00 68.00 91 SER A N 1
ATOM 672 C CA . SER A 1 91 ? 11.969 1.900 0.242 1.00 68.00 91 SER A CA 1
ATOM 673 C C . SER A 1 91 ? 12.895 0.926 -0.517 1.00 68.00 91 SER A C 1
ATOM 675 O O . SER A 1 91 ? 13.126 -0.200 -0.052 1.00 68.00 91 SER A O 1
ATOM 677 N N . PRO A 1 92 ? 13.426 1.350 -1.669 1.00 63.91 92 PRO A N 1
ATOM 678 C CA . PRO A 1 92 ? 14.459 0.653 -2.425 1.00 63.91 92 PRO A CA 1
ATOM 679 C C . PRO A 1 92 ? 15.809 0.572 -1.705 1.00 63.91 92 PRO A C 1
ATOM 681 O O . PRO A 1 92 ? 16.000 1.170 -0.642 1.00 63.91 92 PRO A O 1
ATOM 684 N N . GLY A 1 93 ? 16.726 -0.210 -2.275 1.00 61.00 93 GLY A N 1
ATOM 685 C CA . GLY A 1 93 ? 18.115 -0.343 -1.845 1.00 61.00 93 GLY A CA 1
ATOM 686 C C . GLY A 1 93 ? 18.377 -1.611 -1.038 1.00 61.00 93 GLY A C 1
ATOM 687 O O . GLY A 1 93 ? 17.524 -2.084 -0.268 1.00 61.00 93 GLY A O 1
ATOM 688 N N . ASN A 1 94 ? 19.589 -2.140 -1.173 1.00 65.25 94 ASN A N 1
ATOM 689 C CA . ASN A 1 94 ? 20.088 -3.195 -0.306 1.00 65.25 94 ASN A CA 1
ATOM 690 C C . ASN A 1 94 ? 20.081 -2.707 1.158 1.00 65.25 94 ASN A C 1
ATOM 692 O O . ASN A 1 94 ? 20.550 -1.621 1.497 1.00 65.25 94 ASN A O 1
ATOM 696 N N . TRP A 1 95 ? 19.491 -3.507 2.049 1.00 59.50 95 TRP A N 1
ATOM 697 C CA . TRP A 1 95 ? 19.377 -3.169 3.468 1.00 59.50 95 TRP A CA 1
ATOM 698 C C . TRP A 1 95 ? 20.749 -2.986 4.132 1.00 59.50 95 TRP A C 1
ATOM 700 O O . TRP A 1 95 ? 20.856 -2.178 5.043 1.00 59.50 95 TRP A O 1
ATOM 710 N N . ASP A 1 96 ? 21.784 -3.687 3.654 1.00 62.19 96 ASP A N 1
ATOM 711 C CA . ASP A 1 96 ? 23.160 -3.558 4.157 1.00 62.19 96 ASP A CA 1
ATOM 712 C C . ASP A 1 96 ? 23.817 -2.217 3.798 1.00 62.19 96 ASP A C 1
ATOM 714 O O . ASP A 1 96 ? 24.695 -1.755 4.520 1.00 62.19 96 ASP A O 1
ATOM 718 N N . THR A 1 97 ? 23.411 -1.583 2.698 1.00 66.25 97 THR A N 1
ATOM 719 C CA . THR A 1 97 ? 24.046 -0.351 2.197 1.00 66.25 97 THR A CA 1
ATOM 720 C C . THR A 1 97 ? 23.217 0.899 2.463 1.00 66.25 97 THR A C 1
ATOM 722 O O . THR A 1 97 ? 23.754 2.002 2.451 1.00 66.25 97 THR A O 1
ATOM 725 N N . SER A 1 98 ? 21.918 0.739 2.725 1.00 68.62 98 SER A N 1
ATOM 726 C CA . SER A 1 98 ? 20.966 1.853 2.800 1.00 68.62 98 SER A CA 1
ATOM 727 C C . SER A 1 98 ? 20.217 1.942 4.137 1.00 68.62 98 SER A C 1
ATOM 729 O O . SER A 1 98 ? 19.209 2.647 4.232 1.00 68.62 98 SER A O 1
ATOM 731 N N . GLU A 1 99 ? 20.668 1.223 5.174 1.00 72.81 99 GLU A N 1
ATOM 732 C CA . GLU A 1 99 ? 20.006 1.118 6.489 1.00 72.81 99 GLU A CA 1
ATOM 733 C C . GLU A 1 99 ? 19.641 2.482 7.099 1.00 72.81 99 GLU A C 1
ATOM 735 O O . GLU A 1 99 ? 18.522 2.666 7.586 1.00 72.81 99 GLU A O 1
ATOM 740 N N . ILE A 1 100 ? 20.552 3.458 7.022 1.00 72.50 100 ILE A N 1
ATOM 741 C CA . ILE A 1 100 ? 20.359 4.812 7.564 1.00 72.50 100 ILE A CA 1
ATOM 742 C C . ILE A 1 100 ? 19.137 5.487 6.921 1.00 72.50 100 ILE A C 1
ATOM 744 O O . ILE A 1 100 ? 18.249 5.968 7.625 1.00 72.50 100 ILE A O 1
ATOM 748 N N . PHE A 1 101 ? 19.029 5.454 5.592 1.00 70.50 101 PHE A N 1
ATOM 749 C CA . PHE A 1 101 ? 17.930 6.095 4.858 1.00 70.50 101 PHE A CA 1
ATOM 750 C C . PHE A 1 101 ? 16.600 5.392 5.088 1.00 70.50 101 PHE A C 1
ATOM 752 O O . PHE A 1 101 ? 15.559 6.024 5.252 1.00 70.50 101 PHE A O 1
ATOM 759 N N . LYS A 1 102 ? 16.636 4.063 5.142 1.00 73.38 102 LYS A N 1
ATOM 760 C CA . LYS A 1 102 ? 15.467 3.242 5.444 1.00 73.38 102 LYS A CA 1
ATOM 761 C C . LYS A 1 102 ? 14.937 3.558 6.841 1.00 73.38 102 LYS A C 1
ATOM 763 O O . LYS A 1 102 ? 13.732 3.735 7.003 1.00 73.38 102 LYS A O 1
ATOM 768 N N . THR A 1 103 ? 15.828 3.729 7.814 1.00 76.62 103 THR A N 1
ATOM 769 C CA . THR A 1 103 ? 15.490 4.173 9.172 1.00 76.62 103 THR A CA 1
ATOM 770 C C . THR A 1 103 ? 14.923 5.596 9.180 1.00 76.62 103 THR A C 1
ATOM 772 O O . THR A 1 103 ? 13.930 5.863 9.862 1.00 76.62 103 THR A O 1
ATOM 775 N N . ALA A 1 104 ? 15.489 6.511 8.388 1.00 74.44 104 ALA A N 1
ATOM 776 C CA . ALA A 1 104 ? 14.973 7.872 8.247 1.00 74.44 104 ALA A CA 1
ATOM 777 C C . ALA A 1 104 ? 13.549 7.885 7.659 1.00 74.44 104 ALA A C 1
ATOM 779 O O . ALA A 1 104 ? 12.643 8.473 8.252 1.00 74.44 104 ALA A O 1
ATOM 780 N N . PHE A 1 105 ? 13.310 7.161 6.562 1.00 76.06 105 PHE A N 1
ATOM 781 C CA . PHE A 1 105 ? 11.990 7.040 5.932 1.00 76.06 105 PHE A CA 1
ATOM 782 C C . PHE A 1 105 ? 10.954 6.416 6.877 1.00 76.06 105 PHE A C 1
ATOM 784 O O . PHE A 1 105 ? 9.837 6.917 7.022 1.00 76.06 105 PHE A O 1
ATOM 791 N N . GLN A 1 106 ? 11.336 5.359 7.598 1.00 79.94 106 GLN A N 1
ATOM 792 C CA . GLN A 1 106 ? 10.492 4.764 8.635 1.00 79.94 106 GLN A CA 1
ATOM 793 C C . GLN A 1 106 ? 10.155 5.759 9.743 1.00 79.94 106 GLN A C 1
ATOM 795 O O . GLN A 1 106 ? 9.013 5.802 10.197 1.00 79.94 106 GLN A O 1
ATOM 800 N N . THR A 1 107 ? 11.126 6.567 10.171 1.00 80.25 107 THR A N 1
ATOM 801 C CA . THR A 1 107 ? 10.926 7.596 11.196 1.00 80.25 107 THR A CA 1
ATOM 802 C C . THR A 1 107 ? 9.920 8.640 10.723 1.00 80.25 107 THR A C 1
ATOM 804 O O . THR A 1 107 ? 8.974 8.947 11.449 1.00 80.25 107 THR A O 1
ATOM 807 N N . VAL A 1 108 ? 10.044 9.123 9.484 1.00 80.69 108 VAL A N 1
ATOM 808 C CA . VAL A 1 108 ? 9.082 10.058 8.876 1.00 80.69 108 VAL A CA 1
ATOM 809 C C . VAL A 1 108 ? 7.681 9.447 8.818 1.00 80.69 108 VAL A C 1
ATOM 811 O O . VAL A 1 108 ? 6.707 10.068 9.257 1.00 80.69 108 VAL A O 1
ATOM 814 N N . ASN A 1 109 ? 7.561 8.205 8.351 1.00 80.94 109 ASN A N 1
ATOM 815 C CA . ASN A 1 109 ? 6.270 7.533 8.245 1.00 80.94 109 ASN A CA 1
ATOM 816 C C . ASN A 1 109 ? 5.641 7.217 9.605 1.00 80.94 109 ASN A C 1
ATOM 818 O O . ASN A 1 109 ? 4.418 7.306 9.751 1.00 80.94 109 ASN A O 1
ATOM 822 N N . ARG A 1 110 ? 6.461 6.893 10.606 1.00 84.12 110 ARG A N 1
ATOM 823 C CA . ARG A 1 110 ? 6.031 6.705 11.993 1.00 84.12 110 ARG A CA 1
ATOM 824 C C . ARG A 1 110 ? 5.532 8.011 12.593 1.00 84.12 110 ARG A C 1
ATOM 826 O O . ARG A 1 110 ? 4.461 8.018 13.190 1.00 84.12 110 ARG A O 1
ATOM 833 N N . ASN A 1 111 ? 6.261 9.107 12.406 1.00 84.31 111 ASN A N 1
ATOM 834 C CA . ASN A 1 111 ? 5.857 10.428 12.889 1.00 84.31 111 ASN A CA 1
ATOM 835 C C . ASN A 1 111 ? 4.560 10.891 12.215 1.00 84.31 111 ASN A C 1
ATOM 837 O O . ASN A 1 111 ? 3.673 11.421 12.877 1.00 84.31 111 ASN A O 1
ATOM 841 N N . THR A 1 112 ? 4.409 10.607 10.920 1.00 83.62 112 THR A N 1
ATOM 842 C CA . THR A 1 112 ? 3.173 10.873 10.170 1.00 83.62 112 THR A CA 1
ATOM 843 C C . THR A 1 112 ? 1.995 10.051 10.689 1.00 83.62 112 THR A C 1
ATOM 845 O O . THR A 1 112 ? 0.874 10.545 10.764 1.00 83.62 112 THR A O 1
ATOM 848 N N . ALA A 1 113 ? 2.224 8.791 11.062 1.00 84.00 113 ALA A N 1
ATOM 849 C CA . ALA A 1 113 ? 1.195 7.980 11.700 1.00 84.00 113 ALA A CA 1
ATOM 850 C C . ALA A 1 113 ? 0.848 8.519 13.096 1.00 84.00 113 ALA A C 1
ATOM 852 O O . ALA A 1 113 ? -0.325 8.589 13.447 1.00 84.00 113 ALA A O 1
ATOM 853 N N . ALA A 1 114 ? 1.856 8.929 13.868 1.00 87.62 114 ALA A N 1
ATOM 854 C CA . ALA A 1 114 ? 1.699 9.438 15.225 1.00 87.62 114 ALA A CA 1
ATOM 855 C C . ALA A 1 114 ? 0.965 10.781 15.299 1.00 87.62 114 ALA A C 1
ATOM 857 O O . ALA A 1 114 ? 0.306 11.051 16.297 1.00 87.62 114 ALA A O 1
ATOM 858 N N . SER A 1 115 ? 1.054 11.611 14.257 1.00 88.31 115 SER A N 1
ATOM 859 C CA . SER A 1 115 ? 0.312 12.872 14.191 1.00 88.31 115 SER A CA 1
ATOM 860 C C . SER A 1 115 ? -1.168 12.692 13.848 1.00 88.31 115 SER A C 1
ATOM 862 O O . SER A 1 115 ? -1.961 13.580 14.146 1.00 88.31 115 SER A O 1
ATOM 864 N N . ALA A 1 116 ? -1.548 11.565 13.237 1.00 88.19 116 ALA A N 1
ATOM 865 C CA . ALA A 1 116 ? -2.926 11.289 12.829 1.00 88.19 116 ALA A CA 1
ATOM 866 C C . ALA A 1 116 ? -3.651 10.305 13.763 1.00 88.19 116 ALA A C 1
ATOM 868 O O . ALA A 1 116 ? -4.850 10.429 13.983 1.00 88.19 116 ALA A O 1
ATOM 869 N N . MET A 1 117 ? -2.949 9.308 14.299 1.00 92.69 117 MET A N 1
ATOM 870 C CA . MET A 1 117 ? -3.537 8.242 15.109 1.00 92.69 117 MET A CA 1
ATOM 871 C C . MET A 1 117 ? -3.510 8.600 16.604 1.00 92.69 117 MET A C 1
ATOM 873 O O . MET A 1 117 ? -2.451 8.983 17.107 1.00 92.69 117 MET A O 1
ATOM 877 N N . PRO A 1 118 ? -4.609 8.396 17.359 1.00 93.62 118 PRO A N 1
ATOM 878 C CA . PRO A 1 118 ? -4.596 8.554 18.808 1.00 93.62 118 PRO A CA 1
ATOM 879 C C . PRO A 1 118 ? -3.509 7.693 19.464 1.00 93.62 118 PRO A C 1
ATOM 881 O O . PRO A 1 118 ? -3.285 6.540 19.083 1.00 93.62 118 PRO A O 1
ATOM 884 N N . SER A 1 119 ? -2.855 8.237 20.492 1.00 92.50 119 SER A N 1
ATOM 885 C CA . SER A 1 119 ? -1.681 7.621 21.129 1.00 92.50 119 SER A CA 1
ATOM 886 C C . SER A 1 119 ? -1.935 6.195 21.634 1.00 92.50 119 SER A C 1
ATOM 888 O O . SER A 1 119 ? -1.061 5.338 21.515 1.00 92.50 119 SER A O 1
ATOM 890 N N . GLY A 1 120 ? -3.142 5.907 22.136 1.00 93.00 120 GLY A N 1
ATOM 891 C CA . GLY A 1 120 ? -3.544 4.564 22.564 1.00 93.00 120 GLY A CA 1
ATOM 892 C C . GLY A 1 120 ? -3.480 3.529 21.435 1.00 93.00 120 GLY A C 1
ATOM 893 O O . GLY A 1 120 ? -2.877 2.467 21.603 1.00 93.00 120 GLY A O 1
ATOM 894 N N . HIS A 1 121 ? -4.027 3.852 20.262 1.00 92.81 121 HIS A N 1
ATOM 895 C CA . HIS A 1 121 ? -3.977 2.981 19.084 1.00 92.81 121 HIS A CA 1
ATOM 896 C C . HIS A 1 121 ? -2.553 2.845 18.540 1.00 92.81 121 HIS A C 1
ATOM 898 O O . HIS A 1 121 ? -2.121 1.736 18.221 1.00 92.81 121 HIS A O 1
ATOM 904 N N . LEU A 1 122 ? -1.788 3.942 18.509 1.00 91.56 122 LEU A N 1
ATOM 905 C CA . LEU A 1 122 ? -0.394 3.921 18.065 1.00 91.56 122 LEU A CA 1
ATOM 906 C C . LEU A 1 122 ? 0.468 3.009 18.953 1.00 91.56 122 LEU A C 1
ATOM 908 O O . LEU A 1 122 ? 1.250 2.206 18.446 1.00 91.56 122 LEU A O 1
ATOM 912 N N . ASN A 1 123 ? 0.302 3.086 20.273 1.00 91.44 123 ASN A N 1
ATOM 913 C CA . ASN A 1 123 ? 1.038 2.244 21.216 1.00 91.44 123 ASN A CA 1
ATOM 914 C C . ASN A 1 123 ? 0.679 0.761 21.058 1.00 91.44 123 ASN A C 1
ATOM 916 O O . ASN A 1 123 ? 1.573 -0.091 21.097 1.00 91.44 123 ASN A O 1
ATOM 920 N N . ARG A 1 124 ? -0.605 0.442 20.832 1.00 90.50 124 ARG A N 1
ATOM 921 C CA . ARG A 1 124 ? -1.058 -0.927 20.524 1.00 90.50 124 ARG A CA 1
ATOM 922 C C . ARG A 1 124 ? -0.421 -1.447 19.235 1.00 90.50 124 ARG A C 1
ATOM 924 O O . ARG A 1 124 ? 0.121 -2.551 19.227 1.00 90.50 124 ARG A O 1
ATOM 931 N N . LEU A 1 125 ? -0.417 -0.635 18.179 1.00 89.19 125 LEU A N 1
ATOM 932 C CA . LEU A 1 125 ? 0.214 -0.961 16.901 1.00 89.19 125 LEU A CA 1
ATOM 933 C C . LEU A 1 125 ? 1.708 -1.263 17.044 1.00 89.19 125 LEU A C 1
ATOM 935 O O . LEU A 1 125 ? 2.175 -2.284 16.533 1.00 89.19 125 LEU A O 1
ATOM 939 N N . ILE A 1 126 ? 2.451 -0.370 17.707 1.00 87.81 126 ILE A N 1
ATOM 940 C CA . ILE A 1 126 ? 3.894 -0.527 17.927 1.00 87.81 126 ILE A CA 1
ATOM 941 C C . ILE A 1 126 ? 4.140 -1.820 18.702 1.00 87.81 126 ILE A C 1
ATOM 943 O O . ILE A 1 126 ? 4.889 -2.675 18.240 1.00 87.81 126 ILE A O 1
ATOM 947 N N . SER A 1 127 ? 3.422 -2.021 19.809 1.00 87.31 127 SER A N 1
ATOM 948 C CA . SER A 1 127 ? 3.572 -3.205 20.660 1.00 87.31 127 SER A CA 1
ATOM 949 C C . SER A 1 127 ? 3.306 -4.513 19.909 1.00 87.31 127 SER A C 1
ATOM 951 O O . SER A 1 127 ? 4.077 -5.466 20.033 1.00 87.31 127 SER A O 1
ATOM 953 N N . LEU A 1 128 ? 2.228 -4.570 19.118 1.00 85.31 128 LEU A N 1
ATOM 954 C CA . LEU A 1 128 ? 1.884 -5.742 18.310 1.00 85.31 128 LEU A CA 1
ATOM 955 C C . LEU A 1 128 ? 2.946 -6.008 17.239 1.00 85.31 128 LEU A C 1
ATOM 957 O O . LEU A 1 128 ? 3.330 -7.153 17.006 1.00 85.31 128 LEU A O 1
ATOM 961 N N . THR A 1 129 ? 3.447 -4.951 16.608 1.00 81.44 129 THR A N 1
ATOM 962 C CA . THR A 1 129 ? 4.443 -5.072 15.545 1.00 81.44 129 THR A CA 1
ATOM 963 C C . THR A 1 129 ? 5.806 -5.496 16.081 1.00 81.44 129 THR A C 1
ATOM 965 O O . THR A 1 129 ? 6.414 -6.397 15.509 1.00 81.44 129 THR A O 1
ATOM 968 N N . ASP A 1 130 ? 6.248 -4.945 17.210 1.00 82.62 130 ASP A N 1
ATOM 969 C CA . ASP A 1 130 ? 7.476 -5.366 17.893 1.00 82.62 130 ASP A CA 1
ATOM 970 C C . ASP A 1 130 ? 7.411 -6.842 18.287 1.00 82.62 130 ASP A C 1
ATOM 972 O O . ASP A 1 130 ? 8.387 -7.582 18.165 1.00 82.62 130 ASP A O 1
ATOM 976 N N . ALA A 1 131 ? 6.243 -7.299 18.737 1.00 81.50 131 ALA A N 1
ATOM 977 C CA . ALA A 1 131 ? 6.036 -8.692 19.089 1.00 81.50 131 ALA A CA 1
ATOM 978 C C . ALA A 1 131 ? 6.118 -9.609 17.853 1.00 81.50 131 ALA A C 1
ATOM 980 O O . ALA A 1 131 ? 6.821 -10.620 17.883 1.00 81.50 131 ALA A O 1
ATOM 981 N N . ILE A 1 132 ? 5.493 -9.214 16.739 1.00 79.75 132 ILE A N 1
ATOM 982 C CA . ILE A 1 132 ? 5.619 -9.901 15.446 1.00 79.75 132 ILE A CA 1
ATOM 983 C C . ILE A 1 132 ? 7.084 -9.939 14.982 1.00 79.75 132 ILE A C 1
ATOM 985 O O . ILE A 1 132 ? 7.553 -10.982 14.533 1.00 79.75 132 ILE A O 1
ATOM 989 N N . LEU A 1 133 ? 7.821 -8.829 15.088 1.00 76.44 133 LEU A N 1
ATOM 990 C CA . LEU A 1 133 ? 9.231 -8.763 14.695 1.00 76.44 133 LEU A CA 1
ATOM 991 C C . LEU A 1 133 ? 10.091 -9.710 15.533 1.00 76.44 133 LEU A C 1
ATOM 993 O O . LEU A 1 133 ? 10.858 -10.480 14.960 1.00 76.44 133 LEU A O 1
ATOM 997 N N . ARG A 1 134 ? 9.913 -9.726 16.861 1.00 78.12 134 ARG A N 1
ATOM 998 C CA . ARG A 1 134 ? 10.607 -10.669 17.754 1.00 78.12 134 ARG A CA 1
ATOM 999 C C . ARG A 1 134 ? 10.351 -12.124 17.358 1.00 78.12 134 ARG A C 1
ATOM 1001 O O . ARG A 1 134 ? 11.290 -12.910 17.264 1.00 78.12 134 ARG A O 1
ATOM 1008 N N . ALA A 1 135 ? 9.101 -12.466 17.064 1.00 77.44 135 ALA A N 1
ATOM 1009 C CA . ALA A 1 135 ? 8.720 -13.811 16.646 1.00 77.44 135 ALA A CA 1
ATOM 1010 C C . ALA A 1 135 ? 9.300 -14.223 15.284 1.00 77.44 135 ALA A C 1
ATOM 1012 O O . ALA A 1 135 ? 9.697 -15.371 15.080 1.00 77.44 135 ALA A O 1
ATOM 1013 N N . LEU A 1 136 ? 9.350 -13.289 14.331 1.00 72.06 136 LEU A N 1
ATOM 1014 C CA . LEU A 1 136 ? 9.900 -13.538 12.999 1.00 72.06 136 LEU A CA 1
ATOM 1015 C C . LEU A 1 136 ? 11.432 -13.609 13.010 1.00 72.06 136 LEU A C 1
ATOM 1017 O O . LEU A 1 136 ? 11.997 -14.445 12.301 1.00 72.06 136 LEU A O 1
ATOM 1021 N N . ALA A 1 137 ? 12.094 -12.783 13.828 1.00 67.88 137 ALA A N 1
ATOM 1022 C CA . ALA A 1 137 ? 13.548 -12.758 13.980 1.00 67.88 137 ALA A CA 1
ATOM 1023 C C . ALA A 1 137 ? 14.110 -14.102 14.467 1.00 67.88 137 ALA A C 1
ATOM 1025 O O . ALA A 1 137 ? 15.198 -14.492 14.050 1.00 67.88 137 ALA A O 1
ATOM 1026 N N . ALA A 1 138 ? 13.338 -14.853 15.260 1.00 60.28 138 ALA A N 1
ATOM 1027 C CA . ALA A 1 138 ? 13.706 -16.194 15.711 1.00 60.28 138 ALA A CA 1
ATOM 1028 C C . ALA A 1 138 ? 13.886 -17.212 14.563 1.00 60.28 138 ALA A C 1
ATOM 1030 O O . ALA A 1 138 ? 14.578 -18.209 14.740 1.00 60.28 138 ALA A O 1
ATOM 1031 N N . ASN A 1 139 ? 13.290 -16.971 13.385 1.00 48.41 139 ASN A N 1
ATOM 1032 C CA . ASN A 1 139 ? 13.239 -17.944 12.286 1.00 48.41 139 ASN A CA 1
ATOM 1033 C C . ASN A 1 139 ? 13.979 -17.525 11.005 1.00 48.41 139 ASN A C 1
ATOM 1035 O O . ASN A 1 139 ? 14.146 -18.362 10.121 1.00 48.41 139 ASN A O 1
ATOM 1039 N N . ARG A 1 140 ? 14.390 -16.256 10.866 1.00 45.44 140 ARG A N 1
ATOM 1040 C CA . ARG A 1 140 ? 15.278 -15.702 9.816 1.00 45.44 140 ARG A CA 1
ATOM 1041 C C . ARG A 1 140 ? 15.514 -14.213 10.124 1.00 45.44 140 ARG A C 1
ATOM 1043 O O . ARG A 1 140 ? 14.555 -13.545 10.509 1.00 45.44 140 ARG A O 1
ATOM 1050 N N . PRO A 1 141 ? 16.698 -13.637 9.844 1.00 41.16 141 PRO A N 1
ATOM 1051 C CA . PRO A 1 141 ? 16.893 -12.189 9.881 1.00 41.16 141 PRO A CA 1
ATOM 1052 C C . PRO A 1 141 ? 16.161 -11.555 8.688 1.00 41.16 141 PRO A C 1
ATOM 1054 O O . PRO A 1 141 ? 16.742 -11.267 7.646 1.00 41.16 141 PRO A O 1
ATOM 1057 N N . ARG A 1 142 ? 14.835 -11.409 8.775 1.00 49.75 142 ARG A N 1
ATOM 1058 C CA . ARG A 1 142 ? 14.047 -10.690 7.769 1.00 49.75 142 ARG A CA 1
ATOM 1059 C C . ARG A 1 142 ? 13.974 -9.223 8.166 1.00 49.75 142 ARG A C 1
ATOM 1061 O O . ARG A 1 142 ? 13.147 -8.833 8.981 1.00 49.75 142 ARG A O 1
ATOM 1068 N N . ARG A 1 143 ? 14.845 -8.437 7.538 1.00 51.69 143 ARG A N 1
ATOM 1069 C CA . ARG A 1 143 ? 15.060 -7.002 7.744 1.00 51.69 143 ARG A CA 1
ATOM 1070 C C . ARG A 1 143 ? 14.022 -6.133 7.027 1.00 51.69 143 ARG A C 1
ATOM 1072 O O . ARG A 1 143 ? 14.340 -5.351 6.142 1.00 51.69 143 ARG A O 1
ATOM 1079 N N . ALA A 1 144 ? 12.749 -6.346 7.324 1.00 54.38 144 ALA A N 1
ATOM 1080 C CA . ALA A 1 144 ? 11.729 -5.396 6.912 1.00 54.38 144 ALA A CA 1
ATOM 1081 C C . ALA A 1 144 ? 11.057 -4.887 8.182 1.00 54.38 144 ALA A C 1
ATOM 1083 O O . ALA A 1 144 ? 10.444 -5.667 8.910 1.00 54.38 144 ALA A O 1
ATOM 1084 N N . ASP A 1 145 ? 11.182 -3.598 8.458 1.00 61.59 145 ASP A N 1
ATOM 1085 C CA . ASP A 1 145 ? 10.539 -2.992 9.619 1.00 61.59 145 ASP A CA 1
ATOM 1086 C C . ASP A 1 145 ? 9.159 -2.428 9.264 1.00 61.59 145 ASP A C 1
ATOM 1088 O O . ASP A 1 145 ? 8.686 -2.469 8.119 1.00 61.59 145 ASP A O 1
ATOM 1092 N N . MET A 1 146 ? 8.460 -1.967 10.297 1.00 69.31 146 MET A N 1
ATOM 1093 C CA . MET A 1 146 ? 7.187 -1.260 10.180 1.00 69.31 146 MET A CA 1
ATOM 1094 C C . MET A 1 146 ? 7.367 0.048 9.394 1.00 69.31 146 MET A C 1
ATOM 1096 O O . MET A 1 146 ? 8.468 0.577 9.319 1.00 69.31 146 MET A O 1
ATOM 1100 N N . PHE A 1 147 ? 6.285 0.587 8.824 1.00 72.00 147 PHE A N 1
ATOM 1101 C CA . PHE A 1 147 ? 6.281 1.898 8.150 1.00 72.00 147 PHE A CA 1
ATOM 1102 C C . PHE A 1 147 ? 7.099 2.003 6.850 1.00 72.00 147 PHE A C 1
ATOM 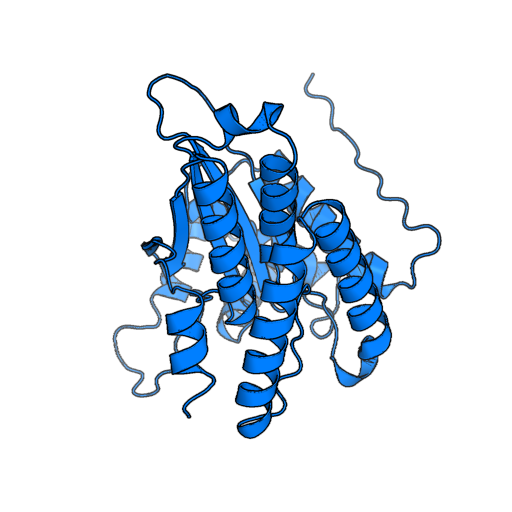1104 O O . PHE A 1 147 ? 7.388 3.105 6.394 1.00 72.00 147 PHE A O 1
ATOM 1111 N N . ASN A 1 148 ? 7.437 0.872 6.229 1.00 75.56 148 ASN A N 1
ATOM 1112 C CA . ASN A 1 148 ? 8.179 0.836 4.967 1.00 75.56 148 ASN A CA 1
ATOM 1113 C C . ASN A 1 148 ? 7.518 -0.022 3.869 1.00 75.56 148 ASN A C 1
ATOM 1115 O O . ASN A 1 148 ? 8.150 -0.406 2.892 1.00 75.56 148 ASN A O 1
ATOM 1119 N N . CYS A 1 149 ? 6.265 -0.422 4.053 1.00 78.25 149 CYS A N 1
ATOM 1120 C CA . CYS A 1 149 ? 5.547 -1.206 3.048 1.00 78.25 149 CYS A CA 1
ATOM 1121 C C . CYS A 1 149 ? 4.861 -0.264 2.050 1.00 78.25 149 CYS A C 1
ATOM 1123 O O . CYS A 1 149 ? 4.500 0.852 2.419 1.00 78.25 149 CYS A O 1
ATOM 1125 N N . GLY A 1 150 ? 4.644 -0.706 0.808 1.00 76.56 150 GLY A N 1
ATOM 1126 C CA . GLY A 1 150 ? 3.974 0.128 -0.197 1.00 76.56 150 GLY A CA 1
ATOM 1127 C C . GLY A 1 150 ? 2.587 0.597 0.254 1.00 76.56 150 GLY A C 1
ATOM 1128 O O . GLY A 1 150 ? 2.193 1.729 -0.010 1.00 76.56 150 GLY A O 1
ATOM 1129 N N . GLU A 1 151 ? 1.889 -0.224 1.043 1.00 80.62 151 GLU A N 1
ATOM 1130 C CA . GLU A 1 151 ? 0.550 0.077 1.553 1.00 80.62 151 GLU A CA 1
ATOM 1131 C C . GLU A 1 151 ? 0.536 1.222 2.579 1.00 80.62 151 GLU A C 1
ATOM 1133 O O . GLU A 1 151 ? -0.537 1.685 2.973 1.00 80.62 151 GLU A O 1
ATOM 1138 N N . CYS A 1 152 ? 1.705 1.680 3.045 1.00 81.00 152 CYS A N 1
ATOM 1139 C CA . CYS A 1 152 ? 1.786 2.657 4.119 1.00 81.00 152 CYS A CA 1
ATOM 1140 C C . CYS A 1 152 ? 1.126 3.993 3.784 1.00 81.00 152 CYS A C 1
ATOM 1142 O O . CYS A 1 152 ? 0.476 4.560 4.659 1.00 81.00 152 CYS A O 1
ATOM 1144 N N . ALA A 1 153 ? 1.217 4.449 2.534 1.00 79.50 153 ALA A N 1
ATOM 1145 C CA . ALA A 1 153 ? 0.591 5.697 2.106 1.00 79.50 153 ALA A CA 1
ATOM 1146 C C . ALA A 1 153 ? -0.940 5.655 2.275 1.00 79.50 153 ALA A C 1
ATOM 1148 O O . ALA A 1 153 ? -1.541 6.560 2.855 1.00 79.50 153 ALA A O 1
ATOM 1149 N N . ALA A 1 154 ? -1.575 4.561 1.844 1.00 81.75 154 ALA A N 1
ATOM 1150 C CA . ALA A 1 154 ? -3.020 4.384 1.964 1.00 81.75 154 ALA A CA 1
ATOM 1151 C C . ALA A 1 154 ? -3.476 4.196 3.421 1.00 81.75 154 ALA A C 1
ATOM 1153 O O . ALA A 1 154 ? -4.530 4.693 3.815 1.00 81.75 154 ALA A O 1
ATOM 1154 N N . LEU A 1 155 ? -2.672 3.521 4.248 1.00 86.19 155 LEU A N 1
ATOM 1155 C CA . LEU A 1 155 ? -2.970 3.336 5.671 1.00 86.19 155 LEU A CA 1
ATOM 1156 C C . LEU A 1 155 ? -2.817 4.647 6.461 1.00 86.19 155 LEU A C 1
ATOM 1158 O O . LEU A 1 155 ? -3.659 4.951 7.300 1.00 86.19 155 LEU A O 1
ATOM 1162 N N . GLN A 1 156 ? -1.814 5.473 6.152 1.00 86.00 156 GLN A N 1
ATOM 1163 C CA . GLN A 1 156 ? -1.687 6.823 6.717 1.00 86.00 156 GLN A CA 1
ATOM 1164 C C . GLN A 1 156 ? -2.835 7.738 6.285 1.00 86.00 156 GLN A C 1
ATOM 1166 O O . GLN A 1 156 ? -3.348 8.499 7.106 1.00 86.00 156 GLN A O 1
ATOM 1171 N N . TRP A 1 157 ? -3.256 7.661 5.019 1.00 85.81 157 TRP A N 1
ATOM 1172 C CA . TRP A 1 157 ? -4.436 8.376 4.537 1.00 85.81 157 TRP A CA 1
ATOM 1173 C C . TRP A 1 157 ? -5.686 7.985 5.336 1.00 85.81 157 TRP A C 1
ATOM 1175 O O . TRP A 1 157 ? -6.386 8.867 5.828 1.00 85.81 157 TRP A O 1
ATOM 1185 N N . LEU A 1 158 ? -5.909 6.687 5.570 1.00 86.94 158 LEU A N 1
ATOM 1186 C CA . LEU A 1 158 ? -7.002 6.205 6.423 1.00 86.94 158 LEU A CA 1
ATOM 1187 C C . LEU A 1 158 ? -6.932 6.771 7.845 1.00 86.94 158 LEU A C 1
ATOM 1189 O O . LEU A 1 158 ? -7.951 7.223 8.362 1.00 86.94 158 LEU A O 1
ATOM 1193 N N . CYS A 1 159 ? -5.747 6.798 8.464 1.00 90.12 159 CYS A N 1
ATOM 1194 C CA . CYS A 1 159 ? -5.578 7.404 9.786 1.00 90.12 159 CYS A CA 1
ATOM 1195 C C . CYS A 1 159 ? -6.009 8.875 9.795 1.00 90.12 159 CYS A C 1
ATOM 1197 O O . CYS A 1 159 ? -6.713 9.296 10.704 1.00 90.12 159 CYS A O 1
ATOM 1199 N N . ARG A 1 160 ? -5.621 9.655 8.776 1.00 88.31 160 ARG A N 1
ATOM 1200 C CA . ARG A 1 160 ? -6.013 11.071 8.666 1.00 88.31 160 ARG A CA 1
ATOM 1201 C C . ARG A 1 160 ? -7.520 11.235 8.472 1.00 88.31 160 ARG A C 1
ATOM 1203 O O . ARG A 1 160 ? -8.116 12.095 9.106 1.00 88.31 160 ARG A O 1
ATOM 1210 N N . MET A 1 161 ? -8.131 10.391 7.643 1.00 87.62 161 MET A N 1
ATOM 1211 C CA . MET A 1 161 ? -9.577 10.407 7.402 1.00 87.62 161 MET A CA 1
ATOM 1212 C C . MET A 1 161 ? -10.387 10.024 8.650 1.00 87.62 161 MET A C 1
ATOM 1214 O O . MET A 1 161 ? -11.494 10.516 8.835 1.00 87.62 161 MET A O 1
ATOM 1218 N N . LEU A 1 162 ? -9.859 9.149 9.511 1.00 90.06 162 LEU A N 1
ATOM 1219 C CA . LEU A 1 162 ? -10.497 8.796 10.783 1.00 90.06 162 LEU A CA 1
ATOM 1220 C C . LEU A 1 162 ? -10.288 9.859 11.867 1.00 90.06 162 LEU A C 1
ATOM 1222 O O . LEU A 1 162 ? -11.176 10.054 12.695 1.00 90.06 162 LEU A O 1
ATOM 1226 N N . ALA A 1 163 ? -9.151 10.558 11.850 1.00 90.94 163 ALA A N 1
ATOM 1227 C CA . ALA A 1 163 ? -8.822 11.604 12.818 1.00 90.94 163 ALA A CA 1
ATOM 1228 C C . ALA A 1 163 ? -9.779 12.803 12.766 1.00 90.94 163 ALA A C 1
ATOM 1230 O O . ALA A 1 163 ? -9.981 13.469 13.780 1.00 90.94 163 ALA A O 1
ATOM 1231 N N . ASP A 1 164 ? -10.363 13.073 11.600 1.00 89.62 164 ASP A N 1
ATOM 1232 C CA . ASP A 1 164 ? -11.256 14.204 11.385 1.00 89.62 164 ASP A CA 1
ATOM 1233 C C . ASP A 1 164 ? -12.670 13.733 11.018 1.00 89.62 164 ASP A C 1
ATOM 1235 O O . ASP A 1 164 ? -12.929 13.177 9.947 1.00 89.62 164 ASP A O 1
ATOM 1239 N N . SER A 1 165 ? -13.605 14.010 11.932 1.00 92.31 165 SER A N 1
ATOM 1240 C CA . SER A 1 165 ? -15.022 13.656 11.808 1.00 92.31 165 SER A CA 1
ATOM 1241 C C . SER A 1 165 ? -15.709 14.192 10.551 1.00 92.31 165 SER A C 1
ATOM 1243 O O . SER A 1 165 ? -16.692 13.599 10.102 1.00 92.31 165 SER A O 1
ATOM 1245 N N . ALA A 1 166 ? -15.177 15.250 9.929 1.00 87.31 166 ALA A N 1
ATOM 1246 C CA . ALA A 1 166 ? -15.693 15.773 8.669 1.00 87.31 166 ALA A CA 1
ATOM 1247 C C . ALA A 1 166 ? -15.597 14.753 7.518 1.00 87.31 166 ALA A C 1
ATOM 1249 O O . ALA A 1 166 ? -16.406 14.790 6.589 1.00 87.31 166 ALA A O 1
ATOM 1250 N N . PHE A 1 167 ? -14.649 13.813 7.583 1.00 84.69 167 PHE A N 1
ATOM 1251 C CA . PHE A 1 167 ? -14.403 12.821 6.534 1.00 84.69 167 PHE A CA 1
ATOM 1252 C C . PHE A 1 167 ? -15.092 11.471 6.763 1.00 84.69 167 PHE A C 1
ATOM 1254 O O . PHE A 1 167 ? -15.128 10.633 5.857 1.00 84.69 167 PHE A O 1
ATOM 1261 N N . TRP A 1 168 ? -15.690 11.247 7.934 1.00 89.12 168 TRP A N 1
ATOM 1262 C CA . TRP A 1 168 ? -16.394 10.001 8.252 1.00 89.12 168 TRP A CA 1
ATOM 1263 C C . TRP A 1 168 ? -17.508 9.642 7.244 1.00 89.12 168 TRP A C 1
ATOM 1265 O O . TRP A 1 168 ? -17.587 8.472 6.858 1.00 89.12 168 TRP A O 1
ATOM 1275 N N . PRO A 1 169 ? -18.315 10.593 6.717 1.00 83.81 169 PRO A N 1
ATOM 1276 C CA . PRO A 1 169 ? -19.303 10.297 5.671 1.00 83.81 169 PRO A CA 1
ATOM 1277 C C . PRO A 1 169 ? -18.699 9.809 4.344 1.00 83.81 169 PRO A C 1
ATOM 1279 O O . PRO A 1 169 ? -19.374 9.132 3.565 1.00 83.81 169 PRO A O 1
ATOM 1282 N N . THR A 1 170 ? -17.439 10.155 4.066 1.00 80.25 170 THR A N 1
ATOM 1283 C CA . THR A 1 170 ? -16.700 9.688 2.883 1.00 80.25 170 THR A CA 1
ATOM 1284 C C . THR A 1 170 ? -16.202 8.261 3.077 1.00 80.25 170 THR A C 1
ATOM 1286 O O . THR A 1 170 ? -16.241 7.460 2.146 1.00 80.25 170 THR A O 1
ATOM 1289 N N . LEU A 1 171 ? -15.759 7.919 4.289 1.00 80.69 171 LEU A N 1
ATOM 1290 C CA . LEU A 1 171 ? -15.315 6.563 4.614 1.00 80.69 171 LEU A CA 1
ATOM 1291 C C . LEU A 1 171 ? -16.472 5.571 4.715 1.00 80.69 171 LEU A C 1
ATOM 1293 O O . LEU A 1 171 ? -16.292 4.399 4.387 1.00 80.69 171 LEU A O 1
ATOM 1297 N N . LYS A 1 172 ? -17.646 6.029 5.154 1.00 82.56 172 LYS A N 1
ATOM 1298 C CA . LYS A 1 172 ? -18.802 5.163 5.355 1.00 82.56 172 LYS A CA 1
ATOM 1299 C C . LYS A 1 172 ? -19.181 4.419 4.071 1.00 82.56 172 LYS A C 1
ATOM 1301 O O . LYS A 1 172 ? -19.395 5.024 3.021 1.00 82.56 172 LYS A O 1
ATOM 1306 N N . ASP A 1 173 ? -19.278 3.099 4.195 1.00 79.06 173 ASP A N 1
ATOM 1307 C CA . ASP A 1 173 ? -19.653 2.160 3.133 1.00 79.06 173 ASP A CA 1
ATOM 1308 C C . ASP A 1 173 ? -18.711 2.199 1.917 1.00 79.06 173 ASP A C 1
ATOM 1310 O O . ASP A 1 173 ? -19.056 1.778 0.811 1.00 79.06 173 ASP A O 1
ATOM 1314 N N . THR A 1 174 ? -17.478 2.659 2.127 1.00 82.12 174 THR A N 1
ATOM 1315 C CA . THR A 1 174 ? -16.427 2.639 1.114 1.00 82.12 174 THR A CA 1
ATOM 1316 C C . THR A 1 174 ? -15.697 1.302 1.121 1.00 82.12 174 THR A C 1
ATOM 1318 O O . THR A 1 174 ? -15.423 0.714 2.168 1.00 82.12 174 THR A O 1
ATOM 1321 N N . THR A 1 175 ? -15.368 0.805 -0.066 1.00 83.62 175 THR A N 1
ATOM 1322 C CA . THR A 1 175 ? -14.509 -0.358 -0.276 1.00 83.62 175 THR A CA 1
ATOM 1323 C C . THR A 1 175 ? -13.153 0.104 -0.790 1.00 83.62 175 THR A C 1
ATOM 1325 O O . THR A 1 175 ? -13.042 0.631 -1.894 1.00 83.62 175 THR A O 1
ATOM 1328 N N . LEU A 1 176 ? -12.111 -0.137 -0.003 1.00 82.88 176 LEU A N 1
ATOM 1329 C CA . LEU A 1 176 ? -10.723 0.045 -0.397 1.00 82.88 176 LEU A CA 1
ATOM 1330 C C . LEU A 1 176 ? -10.171 -1.265 -0.954 1.00 82.88 176 LEU A C 1
ATOM 1332 O O . LEU A 1 176 ? -10.187 -2.293 -0.271 1.00 82.88 176 LEU A O 1
ATOM 1336 N N . ARG A 1 177 ? -9.652 -1.230 -2.179 1.00 82.38 177 ARG A N 1
ATOM 1337 C CA . ARG A 1 177 ? -9.044 -2.373 -2.864 1.00 82.38 177 ARG A CA 1
ATOM 1338 C C . ARG A 1 177 ? -7.552 -2.151 -3.019 1.00 82.38 177 ARG A C 1
ATOM 1340 O O . ARG A 1 177 ? -7.130 -1.321 -3.813 1.00 82.38 177 ARG A O 1
ATOM 1347 N N . PHE A 1 178 ? -6.773 -2.907 -2.261 1.00 81.88 178 PHE A N 1
ATOM 1348 C CA . PHE A 1 178 ? -5.319 -2.903 -2.314 1.00 81.88 178 PHE A CA 1
ATOM 1349 C C . PHE A 1 178 ? -4.847 -3.878 -3.386 1.00 81.88 178 PHE A C 1
ATOM 1351 O O . PHE A 1 178 ? -5.188 -5.064 -3.355 1.00 81.88 178 PHE A O 1
ATOM 1358 N N . ILE A 1 179 ? -4.057 -3.380 -4.323 1.00 80.75 179 ILE A N 1
ATOM 1359 C CA . ILE A 1 179 ? -3.417 -4.167 -5.366 1.00 80.75 179 ILE A CA 1
ATOM 1360 C C . ILE A 1 179 ? -1.925 -3.940 -5.214 1.00 80.75 179 ILE A C 1
ATOM 1362 O O . ILE A 1 179 ? -1.454 -2.821 -5.389 1.00 80.75 179 ILE A O 1
ATOM 1366 N N . SER A 1 180 ? -1.192 -4.992 -4.868 1.00 79.88 180 SER A N 1
ATOM 1367 C CA . SER A 1 180 ? 0.252 -4.917 -4.652 1.00 79.88 180 SER A CA 1
ATOM 1368 C C . SER A 1 180 ? 0.987 -5.864 -5.593 1.00 79.88 180 SER A C 1
ATOM 1370 O O . SER A 1 180 ? 0.555 -7.003 -5.804 1.00 79.88 180 SER A O 1
ATOM 1372 N N . LEU A 1 181 ? 2.116 -5.402 -6.130 1.00 76.38 181 LEU A N 1
ATOM 1373 C CA . LEU A 1 181 ? 3.071 -6.211 -6.881 1.00 76.38 181 LEU A CA 1
ATOM 1374 C C . LEU A 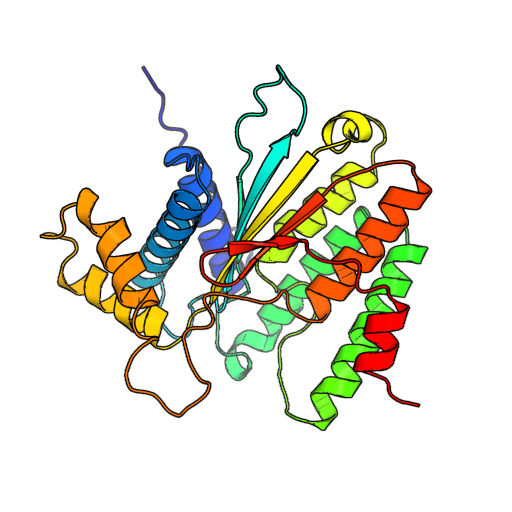1 181 ? 4.399 -6.259 -6.131 1.00 76.38 181 LEU A C 1
ATOM 1376 O O . LEU A 1 181 ? 4.856 -5.255 -5.586 1.00 76.38 181 LEU A O 1
ATOM 1380 N N . GLN A 1 182 ? 5.028 -7.430 -6.131 1.00 75.06 182 GLN A N 1
ATOM 1381 C CA . GLN A 1 182 ? 6.324 -7.653 -5.504 1.00 75.06 182 GLN A CA 1
ATOM 1382 C C . GLN A 1 182 ? 7.398 -7.876 -6.573 1.00 75.06 182 GLN A C 1
ATOM 1384 O O . GLN A 1 182 ? 7.196 -8.680 -7.487 1.00 75.06 182 GLN A O 1
ATOM 1389 N N . TRP A 1 183 ? 8.557 -7.239 -6.405 1.00 72.88 183 TRP A N 1
ATOM 1390 C CA . TRP A 1 183 ? 9.770 -7.538 -7.157 1.00 72.88 183 TRP A CA 1
ATOM 1391 C C . TRP A 1 183 ? 10.224 -8.973 -6.860 1.00 72.88 183 TRP A C 1
ATOM 1393 O O . TRP A 1 183 ? 10.583 -9.326 -5.734 1.00 72.88 183 TRP A O 1
ATOM 1403 N N . ASN A 1 184 ? 10.127 -9.838 -7.865 1.00 69.75 184 ASN A N 1
ATOM 1404 C CA . ASN A 1 184 ? 10.519 -11.242 -7.816 1.00 69.75 184 ASN A CA 1
ATOM 1405 C C . ASN A 1 184 ? 10.939 -11.701 -9.220 1.00 69.75 184 ASN A C 1
ATOM 1407 O O . ASN A 1 184 ? 10.794 -10.953 -10.183 1.00 69.75 184 ASN A O 1
ATOM 1411 N N . ARG A 1 185 ? 11.415 -12.946 -9.347 1.00 67.88 185 ARG A N 1
ATOM 1412 C CA . ARG A 1 185 ? 11.881 -13.512 -10.624 1.00 67.88 185 ARG A CA 1
ATOM 1413 C C . ARG A 1 185 ? 10.900 -13.308 -11.782 1.00 67.88 185 ARG A C 1
ATOM 1415 O O . ARG A 1 185 ? 11.319 -12.967 -12.876 1.00 67.88 185 ARG A O 1
ATOM 1422 N N . SER A 1 186 ? 9.607 -13.480 -11.552 1.00 68.44 186 SER A N 1
ATOM 1423 C CA . SER A 1 186 ? 8.628 -13.343 -12.628 1.00 68.44 186 SER A CA 1
ATOM 1424 C C . SER A 1 186 ? 8.295 -11.893 -12.948 1.00 68.44 186 SER A C 1
ATOM 1426 O O . SER A 1 186 ? 8.015 -11.581 -14.098 1.00 68.44 186 SER A O 1
ATOM 1428 N N . MET A 1 187 ? 8.361 -10.988 -11.966 1.00 75.56 187 MET A N 1
ATOM 1429 C CA . MET A 1 187 ? 8.331 -9.556 -12.265 1.00 75.56 187 MET A CA 1
ATOM 1430 C C . MET A 1 187 ? 9.537 -9.180 -13.129 1.00 75.56 187 MET A C 1
ATOM 1432 O O . MET A 1 187 ? 9.361 -8.527 -14.146 1.00 75.56 187 MET A O 1
ATOM 1436 N N . ILE A 1 188 ? 10.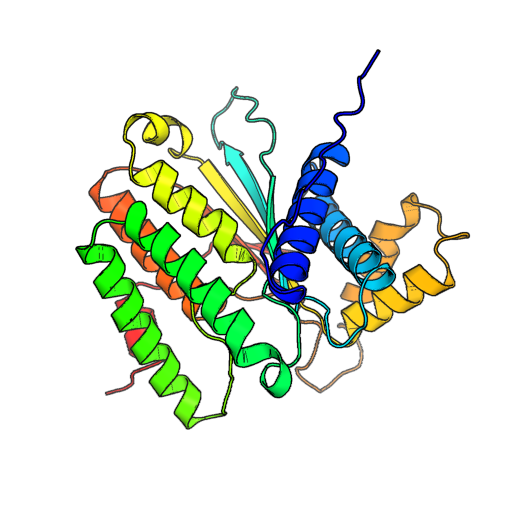732 -9.680 -12.797 1.00 77.00 188 ILE A N 1
ATOM 1437 C CA . ILE A 1 188 ? 11.947 -9.494 -13.605 1.00 77.00 188 ILE A CA 1
ATOM 1438 C C . ILE A 1 188 ? 11.741 -10.024 -15.033 1.00 77.00 188 ILE A C 1
ATOM 1440 O O . ILE A 1 188 ? 12.092 -9.343 -15.990 1.00 77.00 188 ILE A O 1
ATOM 1444 N N . GLU A 1 189 ? 11.133 -11.202 -15.201 1.00 77.69 189 GLU A N 1
ATOM 1445 C CA . GLU A 1 189 ? 10.806 -11.766 -16.521 1.00 77.69 189 GLU A CA 1
ATOM 1446 C C . GLU A 1 189 ? 9.847 -10.863 -17.315 1.00 77.69 189 GLU A C 1
ATOM 1448 O O . GLU A 1 189 ? 10.123 -10.570 -18.478 1.00 77.69 189 GLU A O 1
ATOM 1453 N N . ILE A 1 190 ? 8.777 -10.356 -16.686 1.00 78.50 190 ILE A N 1
ATOM 1454 C CA . ILE A 1 190 ? 7.846 -9.398 -17.310 1.00 78.50 190 ILE A CA 1
ATOM 1455 C C . ILE A 1 190 ? 8.588 -8.115 -17.707 1.00 78.50 190 ILE A C 1
ATOM 1457 O O . ILE A 1 190 ? 8.472 -7.667 -18.844 1.00 78.50 190 ILE A O 1
ATOM 1461 N N . ILE A 1 191 ? 9.386 -7.539 -16.805 1.00 82.25 191 ILE A N 1
ATOM 1462 C CA . ILE A 1 191 ? 10.140 -6.306 -17.061 1.00 82.25 191 ILE A CA 1
ATOM 1463 C C . ILE A 1 191 ? 11.157 -6.492 -18.185 1.00 82.25 191 ILE A C 1
ATOM 1465 O O . ILE A 1 191 ? 11.259 -5.638 -19.064 1.00 82.25 191 ILE A O 1
ATOM 1469 N N . ASN A 1 192 ? 11.886 -7.606 -18.203 1.00 82.31 192 ASN A N 1
ATOM 1470 C CA . ASN A 1 192 ? 12.848 -7.904 -19.260 1.00 82.31 192 ASN A CA 1
ATOM 1471 C C . ASN A 1 192 ? 12.153 -8.135 -20.602 1.00 82.31 192 ASN A C 1
ATOM 1473 O O . ASN A 1 192 ? 12.642 -7.661 -21.627 1.00 82.31 192 ASN A O 1
ATOM 1477 N N . HIS A 1 193 ? 10.995 -8.800 -20.602 1.00 80.31 193 HIS A N 1
ATOM 1478 C CA . HIS A 1 193 ? 10.178 -8.941 -21.801 1.00 80.31 193 HIS A CA 1
ATOM 1479 C C . HIS A 1 193 ? 9.718 -7.578 -22.330 1.00 80.31 193 HIS A C 1
ATOM 1481 O O . HIS A 1 193 ? 9.877 -7.311 -23.521 1.00 80.31 193 HIS A O 1
ATOM 1487 N N . LEU A 1 194 ? 9.225 -6.694 -21.454 1.00 81.81 194 LEU A N 1
ATOM 1488 C CA . LEU A 1 194 ? 8.856 -5.326 -21.818 1.00 81.81 194 LEU A CA 1
ATOM 1489 C C . LEU A 1 194 ? 10.063 -4.567 -22.374 1.00 81.81 194 LEU A C 1
ATOM 1491 O O . LEU A 1 194 ? 9.993 -4.060 -23.482 1.00 81.81 194 LEU A O 1
ATOM 1495 N N . ARG A 1 195 ? 11.207 -4.550 -21.681 1.00 83.12 195 ARG A N 1
ATOM 1496 C CA . ARG A 1 195 ? 12.437 -3.887 -22.158 1.00 83.12 195 ARG A CA 1
ATOM 1497 C C . ARG A 1 195 ? 12.865 -4.360 -23.550 1.00 83.12 195 ARG A C 1
ATOM 1499 O O . ARG A 1 195 ? 13.256 -3.534 -24.367 1.00 83.12 195 ARG A O 1
ATOM 1506 N N . ALA A 1 196 ? 12.783 -5.661 -23.822 1.00 82.31 196 ALA A N 1
ATOM 1507 C CA . ALA A 1 196 ? 13.202 -6.233 -25.099 1.00 82.31 196 ALA A CA 1
ATOM 1508 C C . ALA A 1 196 ? 12.220 -5.965 -26.253 1.00 82.31 196 ALA A C 1
ATOM 1510 O O . ALA A 1 196 ? 12.639 -5.976 -27.407 1.00 82.31 196 ALA A O 1
ATOM 1511 N N . ASN A 1 197 ? 10.935 -5.737 -25.958 1.00 76.88 197 ASN A N 1
ATOM 1512 C CA . ASN A 1 197 ? 9.878 -5.726 -26.973 1.00 76.88 197 ASN A CA 1
ATOM 1513 C C . ASN A 1 197 ? 8.983 -4.474 -26.935 1.00 76.88 197 ASN A C 1
ATOM 1515 O O . ASN A 1 197 ? 8.027 -4.405 -27.694 1.00 76.88 197 ASN A O 1
ATOM 1519 N N . ILE A 1 198 ? 9.247 -3.464 -26.095 1.00 76.12 198 ILE A N 1
ATOM 1520 C CA . ILE A 1 198 ? 8.320 -2.325 -25.918 1.00 76.12 198 ILE A CA 1
ATOM 1521 C C . ILE A 1 198 ? 8.047 -1.558 -27.220 1.00 76.12 198 ILE A C 1
ATOM 1523 O O . ILE A 1 198 ? 6.977 -0.987 -27.385 1.00 76.12 198 ILE A O 1
ATOM 1527 N N . SER A 1 199 ? 8.999 -1.551 -28.156 1.00 75.38 199 SER A N 1
ATOM 1528 C CA . SER A 1 199 ? 8.851 -0.902 -29.462 1.00 75.38 199 SER A CA 1
ATOM 1529 C C . SER A 1 199 ? 7.963 -1.677 -30.440 1.00 75.38 199 SER A C 1
ATOM 1531 O O . SER A 1 199 ? 7.561 -1.117 -31.457 1.00 75.38 199 SER A O 1
ATOM 1533 N N . THR A 1 200 ? 7.682 -2.951 -30.159 1.00 75.62 200 THR A N 1
ATOM 1534 C CA . THR A 1 200 ? 6.926 -3.865 -31.026 1.00 75.62 200 THR A CA 1
ATOM 1535 C C . THR A 1 200 ? 5.691 -4.460 -30.352 1.00 75.62 200 THR A C 1
ATOM 1537 O O . THR A 1 200 ? 4.865 -5.047 -31.047 1.00 75.62 200 THR A O 1
ATOM 1540 N N . ILE A 1 201 ? 5.551 -4.316 -29.030 1.00 72.69 201 ILE A N 1
ATOM 1541 C CA . ILE A 1 201 ? 4.362 -4.719 -28.278 1.00 72.69 201 ILE A CA 1
ATOM 1542 C C . ILE A 1 201 ? 3.214 -3.781 -28.640 1.00 72.69 201 ILE A C 1
ATOM 1544 O O . ILE A 1 201 ? 3.297 -2.571 -28.418 1.00 72.69 201 ILE A O 1
ATOM 1548 N N . ASP A 1 202 ? 2.120 -4.356 -29.138 1.00 71.75 202 ASP A N 1
ATOM 1549 C CA . ASP A 1 202 ? 0.846 -3.653 -29.169 1.00 71.75 202 ASP A CA 1
ATOM 1550 C C . ASP A 1 202 ? 0.370 -3.469 -27.715 1.00 71.75 202 ASP A C 1
ATOM 1552 O O . ASP A 1 202 ? 0.296 -4.450 -26.965 1.00 71.75 202 ASP A O 1
ATOM 1556 N N . PRO A 1 203 ? 0.046 -2.241 -27.264 1.00 66.75 203 PRO A N 1
ATOM 1557 C CA . PRO A 1 203 ? -0.532 -2.017 -25.943 1.00 66.75 203 PRO A CA 1
ATOM 1558 C C . PRO A 1 203 ? -1.732 -2.924 -25.623 1.00 66.75 203 PRO A C 1
ATOM 1560 O O . PRO A 1 203 ? -1.957 -3.228 -24.449 1.00 66.75 203 PRO A O 1
ATOM 1563 N N . THR A 1 204 ? -2.477 -3.396 -26.632 1.00 71.06 204 THR A N 1
ATOM 1564 C CA . THR A 1 204 ? -3.590 -4.340 -26.438 1.00 71.06 204 THR A CA 1
ATOM 1565 C C . THR A 1 204 ? -3.156 -5.723 -25.958 1.00 71.06 204 THR A C 1
ATOM 1567 O O . THR A 1 204 ? -3.976 -6.449 -25.397 1.00 71.06 204 THR A O 1
ATOM 1570 N N . ASP A 1 205 ? -1.883 -6.083 -26.126 1.00 69.56 205 ASP A N 1
ATOM 1571 C CA . ASP A 1 205 ? -1.333 -7.389 -25.751 1.00 69.56 205 ASP A CA 1
ATOM 1572 C C . ASP A 1 205 ? -0.833 -7.428 -24.299 1.00 69.56 205 ASP A C 1
ATOM 1574 O O . ASP A 1 205 ? -0.680 -8.508 -23.723 1.00 69.56 205 ASP A O 1
ATOM 1578 N N . LEU A 1 206 ? -0.624 -6.268 -23.661 1.00 69.25 206 LEU A N 1
ATOM 1579 C CA . LEU A 1 206 ? -0.151 -6.167 -22.273 1.00 69.25 206 LEU A CA 1
ATOM 1580 C C . LEU A 1 206 ? -0.998 -6.974 -21.269 1.00 69.25 206 LEU A C 1
ATOM 1582 O O . LEU A 1 206 ? -0.403 -7.673 -20.441 1.00 69.25 206 LEU A O 1
ATOM 1586 N N . PRO A 1 207 ? -2.348 -6.960 -21.325 1.00 71.31 207 PRO A N 1
ATOM 1587 C CA . PRO A 1 207 ? -3.172 -7.828 -20.489 1.00 71.31 207 PRO A CA 1
ATOM 1588 C C . PRO A 1 207 ? -2.870 -9.313 -20.692 1.00 71.31 207 PRO A C 1
ATOM 1590 O O . PRO A 1 207 ? -2.792 -10.057 -19.718 1.00 71.31 207 PRO A O 1
ATOM 1593 N N . GLU A 1 208 ? -2.670 -9.768 -21.931 1.00 73.56 208 GLU A N 1
ATOM 1594 C CA . GLU A 1 208 ? -2.407 -11.182 -22.216 1.00 73.56 208 GLU A CA 1
ATOM 1595 C C . GLU A 1 208 ? -0.978 -11.582 -21.824 1.00 73.56 208 GLU A C 1
ATOM 1597 O O . GLU A 1 208 ? -0.781 -12.657 -21.257 1.00 73.56 208 GLU A O 1
ATOM 1602 N N . ILE A 1 209 ? 0.015 -10.706 -22.008 1.00 69.19 209 ILE A N 1
ATOM 1603 C CA . ILE A 1 209 ? 1.392 -10.889 -21.509 1.00 69.19 209 ILE A CA 1
ATOM 1604 C C . ILE A 1 209 ? 1.390 -11.000 -19.979 1.00 69.19 209 ILE A C 1
ATOM 1606 O O . ILE A 1 209 ? 1.995 -11.907 -19.401 1.00 69.19 209 ILE A O 1
ATOM 1610 N N . TYR A 1 210 ? 0.652 -10.122 -19.302 1.00 69.00 210 TYR A N 1
ATOM 1611 C CA . TYR A 1 210 ? 0.483 -10.172 -17.855 1.00 69.00 210 TYR A CA 1
ATOM 1612 C C . TYR A 1 210 ? -0.224 -11.459 -17.404 1.00 69.00 210 TYR A C 1
ATOM 1614 O O . TYR A 1 210 ? 0.269 -12.170 -16.525 1.00 69.00 210 TYR A O 1
ATOM 1622 N N . ARG A 1 211 ? -1.349 -11.818 -18.036 1.00 68.94 211 ARG A N 1
ATOM 1623 C CA . ARG A 1 211 ? -2.109 -13.041 -17.730 1.00 68.94 211 ARG A CA 1
ATOM 1624 C C . ARG A 1 211 ? -1.311 -14.308 -18.005 1.00 68.94 211 ARG A C 1
ATOM 1626 O O . ARG A 1 211 ? -1.379 -15.232 -17.204 1.00 68.94 211 ARG A O 1
ATOM 1633 N N . SER A 1 212 ? -0.579 -14.389 -19.109 1.00 66.19 212 SER A N 1
ATOM 1634 C CA . SER A 1 212 ? 0.251 -15.550 -19.462 1.00 66.19 212 SER A CA 1
ATOM 1635 C C . SER A 1 212 ? 1.399 -15.730 -18.470 1.00 66.19 212 SER A C 1
ATOM 1637 O O . SER A 1 212 ? 1.593 -16.833 -17.959 1.00 66.19 212 SER A O 1
ATOM 1639 N N . SER A 1 213 ? 2.047 -14.632 -18.076 1.00 60.88 213 SER A N 1
ATOM 1640 C CA . SER A 1 213 ? 3.064 -14.619 -17.018 1.00 60.88 213 SER A CA 1
ATOM 1641 C C . SER A 1 213 ? 2.486 -15.035 -15.656 1.00 60.88 213 SER A C 1
ATOM 1643 O O . SER A 1 213 ? 3.132 -15.737 -14.880 1.00 60.88 213 SER A O 1
ATOM 1645 N N . LEU A 1 214 ? 1.225 -14.681 -15.378 1.00 54.50 214 LEU A N 1
ATOM 1646 C CA . LEU A 1 214 ? 0.470 -15.154 -14.211 1.00 54.50 214 LEU A CA 1
ATOM 1647 C C . LEU A 1 214 ? 0.033 -16.629 -14.303 1.00 54.50 214 LEU A C 1
ATOM 1649 O O . LEU A 1 214 ? -0.115 -17.293 -13.273 1.00 54.50 214 LEU A O 1
ATOM 1653 N N . ARG A 1 215 ? -0.213 -17.137 -15.519 1.00 51.03 215 ARG A N 1
ATOM 1654 C CA . ARG A 1 215 ? -0.732 -18.483 -15.829 1.00 51.03 215 ARG A CA 1
ATOM 1655 C C . ARG A 1 215 ? 0.345 -19.568 -15.893 1.00 51.03 215 ARG A C 1
ATOM 1657 O O . ARG A 1 215 ? -0.030 -20.732 -16.045 1.00 51.03 215 ARG A O 1
ATOM 1664 N N . LEU A 1 216 ? 1.628 -19.252 -15.684 1.00 44.78 216 LEU A N 1
ATOM 1665 C CA . LEU A 1 216 ? 2.755 -20.201 -15.533 1.00 44.78 216 LEU A CA 1
ATOM 1666 C C . LEU A 1 216 ? 2.642 -21.123 -14.285 1.00 44.78 216 LEU A C 1
ATOM 1668 O O . LEU A 1 216 ? 3.620 -21.444 -13.616 1.00 44.78 216 LEU A O 1
ATOM 1672 N N . ARG A 1 217 ? 1.424 -21.542 -13.924 1.00 43.81 217 ARG A N 1
ATOM 1673 C CA . ARG A 1 217 ? 1.043 -22.092 -12.619 1.00 43.81 217 ARG A CA 1
ATOM 1674 C C . ARG A 1 217 ? -0.026 -23.190 -12.686 1.00 43.81 217 ARG A C 1
ATOM 1676 O O . ARG A 1 217 ? -0.772 -23.339 -11.721 1.00 43.81 217 ARG A O 1
ATOM 1683 N N . THR A 1 218 ? -0.148 -23.952 -13.777 1.00 40.59 218 THR A N 1
ATOM 1684 C CA . THR A 1 218 ? -1.132 -25.062 -13.798 1.00 40.59 218 THR A CA 1
ATOM 1685 C C . THR A 1 218 ? -0.644 -26.431 -14.267 1.00 40.59 218 THR A C 1
ATOM 1687 O O . THR A 1 218 ? -1.312 -27.397 -13.917 1.00 40.59 218 THR A O 1
ATOM 1690 N N . ALA A 1 219 ? 0.500 -26.573 -14.949 1.00 39.97 219 ALA A N 1
ATOM 1691 C CA . ALA A 1 219 ? 0.901 -27.885 -15.480 1.00 39.97 219 ALA A CA 1
ATOM 1692 C C . ALA A 1 219 ? 1.989 -28.618 -14.665 1.00 39.97 219 ALA A C 1
ATOM 1694 O O . ALA A 1 219 ? 1.715 -29.713 -14.192 1.00 39.97 219 ALA A O 1
ATOM 1695 N N . ASP A 1 220 ? 3.182 -28.044 -14.433 1.00 36.56 220 ASP A N 1
ATOM 1696 C CA . ASP A 1 220 ? 4.360 -28.914 -14.196 1.00 36.56 220 ASP A CA 1
ATOM 1697 C C . ASP A 1 220 ? 5.335 -28.558 -13.057 1.00 36.56 220 ASP A C 1
ATOM 1699 O O . ASP A 1 220 ? 6.410 -29.149 -12.970 1.00 36.56 220 ASP A O 1
ATOM 1703 N N . MET A 1 221 ? 5.010 -27.662 -12.118 1.00 36.75 221 MET A N 1
ATOM 1704 C CA . MET A 1 221 ? 5.952 -27.341 -11.025 1.00 36.75 221 MET A CA 1
ATOM 1705 C C . MET A 1 221 ? 5.490 -27.862 -9.659 1.00 36.75 221 MET A C 1
ATOM 1707 O O . MET A 1 221 ? 4.590 -27.312 -9.029 1.00 36.75 221 MET A O 1
ATOM 1711 N N . ARG A 1 222 ? 6.161 -28.926 -9.185 1.00 36.12 222 ARG A N 1
ATOM 1712 C CA . ARG A 1 222 ? 6.040 -29.529 -7.839 1.00 36.12 222 ARG A CA 1
ATOM 1713 C C . ARG A 1 222 ? 6.697 -28.704 -6.717 1.00 36.12 222 ARG A C 1
ATOM 1715 O O . ARG A 1 222 ? 6.792 -29.189 -5.593 1.00 36.12 222 ARG A O 1
ATOM 1722 N N . GLU A 1 223 ? 7.114 -27.466 -6.976 1.00 33.59 223 GLU A N 1
ATOM 1723 C CA . GL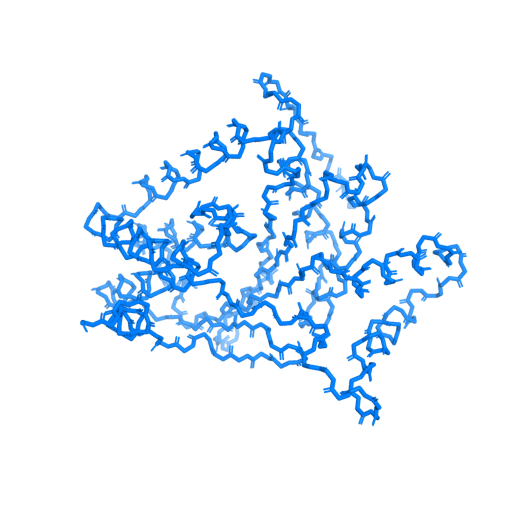U A 1 223 ? 7.638 -26.563 -5.946 1.00 33.59 223 GLU A CA 1
ATOM 1724 C C . GLU A 1 223 ? 6.647 -25.428 -5.628 1.00 33.59 223 GLU A C 1
ATOM 1726 O O . GLU A 1 223 ? 6.127 -24.782 -6.542 1.00 33.59 223 GLU A O 1
ATOM 1731 N N . PRO A 1 224 ? 6.386 -25.114 -4.344 1.00 31.14 224 PRO A N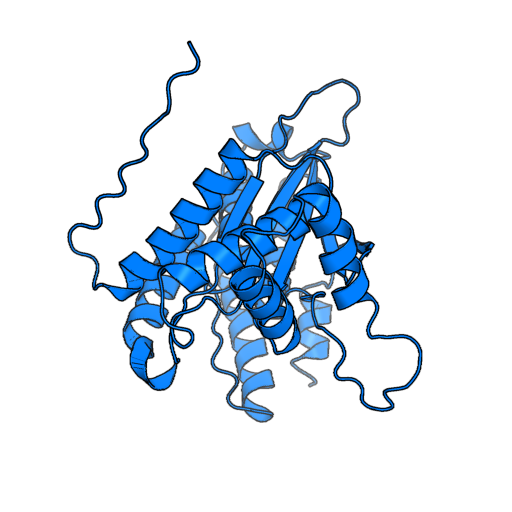 1
ATOM 1732 C CA . PRO A 1 224 ? 5.408 -24.111 -3.925 1.00 31.14 224 PRO A CA 1
ATOM 1733 C C . PRO A 1 224 ? 5.953 -22.672 -4.025 1.00 31.14 224 PRO A C 1
ATOM 1735 O O . PRO A 1 224 ? 5.660 -21.833 -3.175 1.00 31.14 224 PRO A O 1
ATOM 1738 N N . PHE A 1 225 ? 6.724 -22.359 -5.065 1.00 37.06 225 PHE A N 1
ATOM 1739 C CA . PHE A 1 225 ? 7.271 -21.022 -5.314 1.00 37.06 225 PHE A CA 1
ATOM 1740 C C . PHE A 1 225 ? 6.672 -20.402 -6.567 1.00 37.06 225 PHE A C 1
ATOM 1742 O O . PHE A 1 225 ? 7.368 -19.882 -7.430 1.00 37.06 225 PHE A O 1
ATOM 1749 N N . GLY A 1 226 ? 5.353 -20.459 -6.703 1.00 33.28 226 GLY A N 1
ATOM 1750 C CA . GLY A 1 226 ? 4.732 -19.699 -7.773 1.00 33.28 226 GLY A CA 1
ATOM 1751 C C . GLY A 1 226 ? 4.733 -18.202 -7.448 1.00 33.28 226 GLY A C 1
ATOM 1752 O O . GLY A 1 226 ? 4.690 -17.827 -6.275 1.00 33.28 226 GLY A O 1
ATOM 1753 N N . LEU A 1 227 ? 4.686 -17.363 -8.484 1.00 36.84 227 LEU A N 1
ATOM 1754 C CA . LEU A 1 227 ? 4.518 -15.908 -8.399 1.00 36.84 227 LEU A CA 1
ATOM 1755 C C . LEU A 1 227 ? 3.702 -15.465 -7.175 1.00 36.84 227 LEU A C 1
ATOM 1757 O O . LEU A 1 227 ? 2.507 -15.760 -7.087 1.00 36.84 227 LEU A O 1
ATOM 1761 N N . ASN A 1 228 ? 4.316 -14.720 -6.258 1.00 37.00 228 ASN A N 1
ATOM 1762 C CA . ASN A 1 228 ? 3.586 -13.940 -5.262 1.00 37.00 228 ASN A CA 1
ATOM 1763 C C . ASN A 1 228 ? 3.240 -12.572 -5.874 1.00 37.00 228 ASN A C 1
ATOM 1765 O O . ASN A 1 228 ? 3.707 -11.539 -5.419 1.00 37.00 228 ASN A O 1
ATOM 1769 N N . ILE A 1 229 ? 2.397 -12.567 -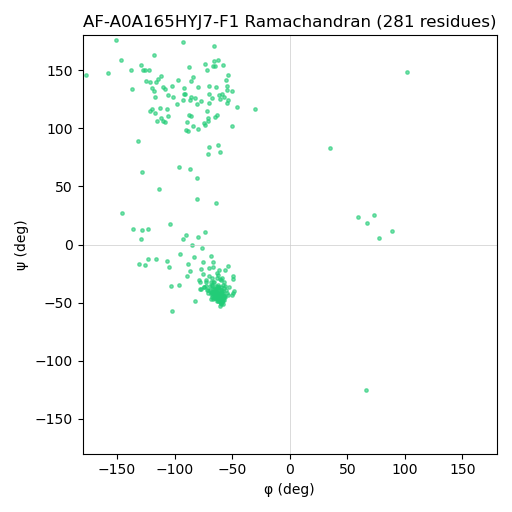6.915 1.00 35.50 229 ILE A N 1
ATOM 1770 C CA . ILE A 1 229 ? 1.561 -11.388 -7.242 1.00 35.50 229 ILE A CA 1
ATOM 1771 C C . ILE A 1 229 ? 0.376 -11.301 -6.255 1.00 35.50 229 ILE A C 1
ATOM 1773 O O . ILE A 1 229 ? -0.405 -10.361 -6.235 1.00 35.50 229 ILE A O 1
ATOM 1777 N N . ALA A 1 230 ? 0.261 -12.277 -5.354 1.00 42.25 230 ALA A N 1
ATOM 1778 C CA . ALA A 1 230 ? -0.385 -12.092 -4.071 1.00 42.25 230 ALA A CA 1
ATOM 1779 C C . ALA A 1 230 ? 0.663 -11.610 -3.066 1.00 42.25 230 ALA A C 1
ATOM 1781 O O . ALA A 1 230 ? 1.343 -12.444 -2.462 1.00 42.25 230 ALA A O 1
ATOM 1782 N N . MET A 1 231 ? 0.749 -10.304 -2.808 1.00 44.19 231 MET A N 1
ATOM 1783 C CA . MET A 1 231 ? 1.208 -9.931 -1.481 1.00 44.19 231 MET A CA 1
ATOM 1784 C C . MET A 1 231 ? 0.011 -10.078 -0.556 1.00 44.19 231 MET A C 1
ATOM 1786 O O . MET A 1 231 ? -0.895 -9.256 -0.478 1.00 44.19 231 MET A O 1
ATOM 1790 N N . THR A 1 232 ? -0.006 -11.208 0.142 1.00 55.06 232 THR A N 1
ATOM 1791 C CA . THR A 1 232 ? -0.722 -11.236 1.403 1.00 55.06 232 THR A CA 1
ATOM 1792 C C . THR A 1 232 ? -0.145 -10.086 2.228 1.00 55.06 232 THR A C 1
ATOM 1794 O O . THR A 1 232 ? 1.076 -10.095 2.414 1.00 55.06 232 THR A O 1
ATOM 1797 N N . PRO A 1 233 ? -0.952 -9.108 2.680 1.00 62.69 233 PRO A N 1
ATOM 1798 C CA . PRO A 1 233 ? -0.426 -7.949 3.380 1.00 62.69 233 PRO A CA 1
ATOM 1799 C C . PRO A 1 233 ? 0.501 -8.429 4.480 1.00 62.69 233 PRO A C 1
ATOM 1801 O O . PRO A 1 233 ? 0.179 -9.399 5.188 1.00 62.69 233 PRO A O 1
ATOM 1804 N N . CYS A 1 234 ? 1.683 -7.815 4.548 1.00 74.25 234 CYS A N 1
ATOM 1805 C CA . CYS A 1 234 ? 2.703 -8.301 5.456 1.00 74.25 234 CYS A CA 1
ATOM 1806 C C . CYS A 1 234 ? 2.141 -8.295 6.890 1.00 74.25 234 CYS A C 1
ATOM 1808 O O . CYS A 1 234 ? 1.230 -7.515 7.191 1.00 74.25 234 CYS A O 1
ATOM 1810 N N . PRO A 1 235 ? 2.656 -9.140 7.795 1.00 75.56 235 PRO A N 1
ATOM 1811 C CA . PRO A 1 235 ? 2.166 -9.202 9.173 1.00 75.56 235 PRO A CA 1
ATOM 1812 C C . PRO A 1 235 ? 2.055 -7.829 9.864 1.00 75.56 235 PRO A C 1
ATOM 1814 O O . PRO A 1 235 ? 1.149 -7.622 10.662 1.00 75.56 235 PRO A O 1
ATOM 1817 N N . ARG A 1 236 ? 2.909 -6.870 9.479 1.00 79.69 236 ARG A N 1
ATOM 1818 C CA . ARG A 1 236 ? 2.924 -5.483 9.973 1.00 79.69 236 ARG A CA 1
ATOM 1819 C C . ARG A 1 236 ? 1.824 -4.604 9.354 1.00 79.69 236 ARG A C 1
ATOM 1821 O O . ARG A 1 236 ? 1.201 -3.806 10.033 1.00 79.69 236 ARG A O 1
ATOM 1828 N N . CYS A 1 237 ? 1.519 -4.760 8.066 1.00 81.06 237 CYS A N 1
ATOM 1829 C CA . CYS A 1 237 ? 0.357 -4.085 7.473 1.00 81.06 237 CYS A CA 1
ATOM 1830 C C . CYS A 1 237 ? -0.951 -4.656 8.034 1.00 81.06 237 CYS A C 1
ATOM 1832 O O . CYS A 1 237 ? -1.927 -3.929 8.189 1.00 81.06 237 CYS A O 1
ATOM 1834 N N . ARG A 1 238 ? -0.971 -5.953 8.377 1.00 80.88 238 ARG A N 1
ATOM 1835 C CA . ARG A 1 238 ? -2.116 -6.588 9.044 1.00 80.88 238 ARG A CA 1
ATOM 1836 C C . ARG A 1 238 ? -2.352 -6.039 10.448 1.00 80.88 238 ARG A C 1
ATOM 1838 O O . ARG A 1 238 ? -3.508 -5.792 10.772 1.00 80.88 238 ARG A O 1
ATOM 1845 N N . SER A 1 239 ? -1.301 -5.821 11.249 1.00 84.12 239 SER A N 1
ATOM 1846 C CA . SER A 1 239 ? -1.452 -5.163 12.555 1.00 84.12 239 SER A CA 1
ATOM 1847 C C . SER A 1 239 ? -2.028 -3.760 12.390 1.00 84.12 239 SER A C 1
ATOM 1849 O O . SER A 1 239 ? -2.948 -3.388 13.111 1.00 84.12 239 SER A O 1
ATOM 1851 N N . TRP A 1 240 ? -1.571 -3.018 11.381 1.00 86.75 240 TRP A N 1
ATOM 1852 C CA . TRP A 1 240 ? -2.089 -1.682 11.109 1.00 86.75 240 TRP A CA 1
ATOM 1853 C C . TRP A 1 240 ? -3.573 -1.667 10.758 1.00 86.75 240 TRP A C 1
ATOM 1855 O O . TRP A 1 240 ? -4.334 -0.901 11.342 1.00 86.75 240 TRP A O 1
ATOM 1865 N N . VAL A 1 241 ? -4.000 -2.563 9.869 1.00 86.12 241 VAL A N 1
ATOM 1866 C CA . VAL A 1 241 ? -5.414 -2.698 9.505 1.00 86.12 241 VAL A CA 1
ATOM 1867 C C . VAL A 1 241 ? -6.276 -3.140 10.677 1.00 86.12 241 VAL A C 1
ATOM 1869 O O . VAL A 1 241 ? -7.379 -2.622 10.818 1.00 86.12 241 VAL A O 1
ATOM 1872 N N . ALA A 1 242 ? -5.799 -4.058 11.520 1.00 85.56 242 ALA A N 1
ATOM 1873 C CA . ALA A 1 242 ? -6.538 -4.467 12.713 1.00 85.56 242 ALA A CA 1
ATOM 1874 C C . ALA A 1 242 ? -6.806 -3.262 13.630 1.00 85.56 242 ALA A C 1
ATOM 1876 O O . ALA A 1 242 ? -7.952 -2.992 13.967 1.00 85.56 242 ALA A O 1
ATOM 1877 N N . ILE A 1 243 ? -5.770 -2.474 13.931 1.00 89.75 243 ILE A N 1
ATOM 1878 C CA . ILE A 1 243 ? -5.890 -1.291 14.793 1.00 89.75 243 ILE A CA 1
ATOM 1879 C C . ILE A 1 243 ? -6.762 -0.194 14.164 1.00 89.75 243 ILE A C 1
ATOM 1881 O O . ILE A 1 243 ? -7.573 0.413 14.856 1.00 89.75 243 ILE A O 1
ATOM 1885 N N . ILE A 1 244 ? -6.623 0.056 12.859 1.00 90.25 244 ILE A N 1
ATOM 1886 C CA . ILE A 1 244 ? -7.440 1.042 12.135 1.00 90.25 244 ILE A CA 1
ATOM 1887 C C . ILE A 1 244 ? -8.918 0.623 12.108 1.00 90.25 244 ILE A C 1
ATOM 1889 O O . ILE A 1 244 ? -9.792 1.475 12.236 1.00 90.25 244 ILE A O 1
ATOM 1893 N N . ARG A 1 245 ? -9.213 -0.676 11.960 1.00 87.75 245 ARG A N 1
ATOM 1894 C CA . ARG A 1 245 ? -10.587 -1.196 12.012 1.00 87.75 245 ARG A CA 1
ATOM 1895 C C . ARG A 1 245 ? -11.193 -1.065 13.405 1.00 87.75 245 ARG A C 1
ATOM 1897 O O . ARG A 1 245 ? -12.316 -0.588 13.497 1.00 87.75 245 ARG A O 1
ATOM 1904 N N . ASP A 1 246 ? -10.452 -1.424 14.452 1.00 88.56 246 ASP A N 1
ATOM 1905 C CA . ASP A 1 246 ? -10.904 -1.246 15.838 1.00 88.56 246 ASP A CA 1
ATOM 1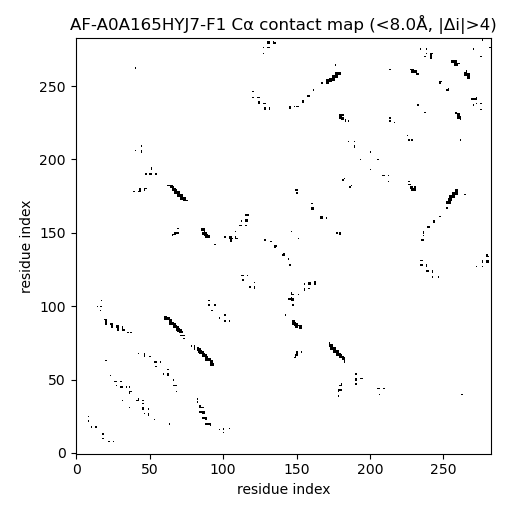906 C C . ASP A 1 246 ? -11.235 0.230 16.110 1.00 88.56 246 ASP A C 1
ATOM 1908 O O . ASP A 1 246 ? -12.319 0.548 16.588 1.00 88.56 246 ASP A O 1
ATOM 1912 N N . TRP A 1 247 ? -10.339 1.144 15.718 1.00 92.12 247 TRP A N 1
ATOM 1913 C CA . TRP A 1 247 ? -10.570 2.582 15.860 1.00 92.12 247 TRP A CA 1
ATOM 1914 C C . TRP A 1 247 ? -11.809 3.047 15.079 1.00 92.12 247 TRP A C 1
ATOM 1916 O O . TRP A 1 247 ? -12.643 3.769 15.620 1.00 92.12 247 TRP A O 1
ATOM 1926 N N . ALA A 1 248 ? -11.973 2.608 13.829 1.00 90.88 248 ALA A N 1
ATOM 1927 C CA . ALA A 1 248 ? -13.144 2.940 13.020 1.00 90.88 248 ALA A CA 1
ATOM 1928 C C . ALA A 1 248 ? -14.457 2.468 13.667 1.00 90.88 248 ALA A C 1
ATOM 1930 O O . ALA A 1 248 ? -15.443 3.202 13.665 1.00 90.88 248 ALA A O 1
ATOM 1931 N N . GLU A 1 249 ? -14.460 1.270 14.256 1.00 90.44 249 GLU A N 1
ATOM 1932 C CA . GLU A 1 249 ? -15.607 0.718 14.980 1.00 90.44 249 GLU A CA 1
ATOM 1933 C C . GLU A 1 249 ? -15.950 1.546 16.225 1.00 90.44 249 GLU A C 1
ATOM 1935 O O . GLU A 1 249 ? -17.123 1.851 16.439 1.00 90.44 249 GLU A O 1
ATOM 1940 N N . GLU A 1 250 ? -14.945 1.975 16.996 1.00 92.75 250 GLU A N 1
ATOM 1941 C CA . GLU A 1 250 ? -15.123 2.845 18.169 1.00 92.75 250 GLU A CA 1
ATOM 1942 C C . GLU A 1 250 ? -15.779 4.188 17.812 1.00 92.75 250 GLU A C 1
ATOM 1944 O O . GLU A 1 250 ? -16.609 4.691 18.572 1.00 92.75 250 GLU A O 1
ATOM 1949 N N . VAL A 1 251 ? -15.454 4.751 16.642 1.00 92.38 251 VAL A N 1
ATOM 1950 C CA . VAL A 1 251 ? -16.041 6.014 16.154 1.00 92.38 251 VAL A CA 1
ATOM 1951 C C . VAL A 1 251 ? -17.280 5.824 15.268 1.00 92.38 251 VAL A C 1
ATOM 1953 O O . VAL A 1 251 ? -17.822 6.795 14.742 1.00 92.38 251 VAL A O 1
ATOM 1956 N N . GLY A 1 252 ? -17.764 4.590 15.096 1.00 89.62 252 GLY A N 1
ATOM 1957 C CA . GLY A 1 252 ? -18.984 4.294 14.338 1.00 89.62 252 GLY A CA 1
ATOM 1958 C C . GLY A 1 252 ? -18.854 4.425 12.814 1.00 89.62 252 GLY A C 1
ATOM 1959 O O . GLY A 1 252 ? -19.854 4.651 12.128 1.00 89.62 252 GLY A O 1
ATOM 1960 N N . VAL A 1 253 ? -17.646 4.280 12.265 1.00 88.75 253 VAL A N 1
ATOM 1961 C CA . VAL A 1 253 ? -17.360 4.329 10.824 1.00 88.75 253 VAL A CA 1
ATOM 1962 C C . VAL A 1 253 ? -17.182 2.915 10.264 1.00 88.75 253 VAL A C 1
ATOM 1964 O O . VAL A 1 253 ? -16.352 2.140 10.731 1.00 88.75 253 VAL A O 1
ATOM 1967 N N . SER A 1 254 ? -17.931 2.582 9.209 1.00 86.44 254 SER A N 1
ATOM 1968 C CA . SER A 1 254 ? -17.831 1.303 8.495 1.00 86.44 254 SER A CA 1
ATOM 1969 C C . SER A 1 254 ? -17.131 1.462 7.146 1.00 86.44 254 SER A C 1
ATOM 1971 O O . SER A 1 254 ? -17.547 2.263 6.317 1.00 86.44 254 SER A O 1
ATOM 1973 N N . PHE A 1 255 ? -16.119 0.640 6.873 1.00 85.25 255 PHE A N 1
ATOM 1974 C CA . PHE A 1 255 ? -15.556 0.474 5.530 1.00 85.25 255 PHE A CA 1
ATOM 1975 C C . PHE A 1 255 ? -15.080 -0.963 5.304 1.00 85.25 255 PHE A C 1
ATOM 1977 O O . PHE A 1 255 ? -14.797 -1.735 6.230 1.00 85.25 255 PHE A O 1
ATOM 1984 N N . ASN A 1 256 ? -14.966 -1.326 4.033 1.00 84.00 256 ASN A N 1
ATOM 1985 C CA . ASN A 1 256 ? -14.440 -2.603 3.591 1.00 84.00 256 ASN A CA 1
ATOM 1986 C C . ASN A 1 256 ? -13.009 -2.423 3.095 1.00 84.00 256 ASN A C 1
ATOM 1988 O O . ASN A 1 256 ? -12.713 -1.504 2.344 1.00 84.00 256 ASN A O 1
ATOM 1992 N N . MET A 1 257 ? -12.122 -3.339 3.472 1.00 84.50 257 MET A N 1
ATOM 1993 C CA . MET A 1 257 ? -10.788 -3.439 2.888 1.00 84.50 257 MET A CA 1
ATOM 1994 C C . MET A 1 257 ? -10.662 -4.799 2.220 1.00 84.50 257 MET A C 1
ATOM 1996 O O . MET A 1 257 ? -11.004 -5.828 2.811 1.00 84.50 257 MET A O 1
ATOM 2000 N N . GLN A 1 258 ? -10.175 -4.800 0.991 1.00 83.56 258 GLN A N 1
ATOM 2001 C CA . GLN A 1 258 ? -9.897 -5.984 0.193 1.00 83.56 258 GLN A CA 1
ATOM 2002 C C . GLN A 1 258 ? -8.462 -5.900 -0.312 1.00 83.56 258 GLN A C 1
ATOM 2004 O O . GLN A 1 258 ? -7.953 -4.806 -0.533 1.00 83.56 258 GLN A O 1
ATOM 2009 N N . HIS A 1 259 ? -7.820 -7.042 -0.519 1.00 80.88 259 HIS A N 1
ATOM 2010 C CA . HIS A 1 259 ? -6.514 -7.090 -1.165 1.00 80.88 259 HIS A CA 1
ATOM 2011 C C . HIS A 1 259 ? -6.511 -8.107 -2.304 1.00 80.88 259 HIS A C 1
ATOM 2013 O O . HIS A 1 259 ? -7.287 -9.071 -2.292 1.00 80.88 259 HIS A O 1
ATOM 2019 N N . ASN A 1 260 ? -5.634 -7.909 -3.282 1.00 75.06 260 ASN A N 1
ATOM 2020 C CA . ASN A 1 260 ? -5.443 -8.873 -4.351 1.00 75.06 260 ASN A CA 1
ATOM 2021 C C . ASN A 1 260 ? -4.757 -10.145 -3.820 1.00 75.06 260 ASN A C 1
ATOM 2023 O O . ASN A 1 260 ? -3.806 -10.121 -3.034 1.00 75.06 260 ASN A O 1
ATOM 2027 N N . LYS A 1 261 ? -5.258 -11.304 -4.247 1.00 73.06 261 LYS A N 1
ATOM 2028 C CA . LYS A 1 261 ? -4.638 -12.615 -4.050 1.00 73.06 261 LYS A CA 1
ATOM 2029 C C . LYS A 1 261 ? -4.627 -13.343 -5.390 1.00 73.06 261 LYS A C 1
ATOM 2031 O O . LYS A 1 261 ? -5.569 -14.057 -5.734 1.00 73.06 261 LYS A O 1
ATOM 2036 N N . GLY A 1 262 ? -3.556 -13.136 -6.156 1.00 68.38 262 GLY A N 1
ATOM 2037 C CA . GLY A 1 262 ? -3.525 -13.511 -7.568 1.00 68.38 262 GLY A CA 1
ATOM 2038 C C . GLY A 1 262 ? -4.527 -12.650 -8.336 1.00 68.38 262 GLY A C 1
ATOM 2039 O O . GLY A 1 262 ? -4.506 -11.435 -8.198 1.00 68.38 262 GLY A O 1
ATOM 2040 N N . LEU A 1 263 ? -5.443 -13.286 -9.068 1.00 64.62 263 LEU A N 1
ATOM 2041 C CA . LEU A 1 263 ? -6.487 -12.616 -9.860 1.00 64.62 263 LEU A CA 1
ATOM 2042 C C . LEU A 1 263 ? -7.800 -12.354 -9.095 1.00 64.62 263 LEU A C 1
ATOM 2044 O O . LEU A 1 263 ? -8.809 -12.018 -9.704 1.00 64.62 263 LEU A O 1
ATOM 2048 N N . LYS A 1 264 ? -7.840 -12.577 -7.776 1.00 71.62 264 LYS A N 1
ATOM 2049 C CA . LYS A 1 264 ? -9.065 -12.427 -6.975 1.00 71.62 264 LYS A CA 1
ATOM 2050 C C . LYS A 1 264 ? -8.886 -11.373 -5.896 1.00 71.62 264 LYS A C 1
ATOM 2052 O O . LYS A 1 264 ? -7.907 -11.426 -5.153 1.00 71.62 264 LYS A O 1
ATOM 2057 N N . MET A 1 265 ? -9.876 -10.496 -5.746 1.00 77.62 265 MET A N 1
ATOM 2058 C CA . MET A 1 265 ? -10.000 -9.657 -4.558 1.00 77.62 265 MET A CA 1
ATOM 2059 C C . MET A 1 265 ? -10.560 -10.491 -3.417 1.00 77.62 265 MET A C 1
ATOM 2061 O O . MET A 1 265 ? -11.624 -11.101 -3.527 1.00 77.62 265 MET A O 1
ATOM 2065 N N . VAL A 1 266 ? -9.825 -10.539 -2.314 1.00 79.06 266 VAL A N 1
ATOM 2066 C CA . VAL A 1 266 ? -10.275 -11.203 -1.095 1.00 79.06 266 VAL A CA 1
ATOM 2067 C C . VAL A 1 266 ? -10.466 -10.161 -0.004 1.00 79.06 266 VAL A C 1
ATOM 2069 O O . VAL A 1 266 ? -9.676 -9.217 0.083 1.00 79.06 266 VAL A O 1
ATOM 2072 N N . PRO A 1 267 ? -11.495 -10.304 0.849 1.00 78.62 267 PRO A N 1
ATOM 2073 C CA . PRO A 1 267 ? -11.617 -9.459 2.020 1.00 78.62 267 PRO A CA 1
ATOM 2074 C C . PRO A 1 267 ? -10.335 -9.538 2.834 1.00 78.62 267 PRO A C 1
ATOM 2076 O O . PRO A 1 267 ? -9.839 -10.631 3.129 1.00 78.62 267 PRO A O 1
ATOM 2079 N N . TRP A 1 268 ? -9.835 -8.379 3.239 1.00 76.75 268 TRP A N 1
ATOM 2080 C CA . TRP A 1 268 ? -8.861 -8.291 4.306 1.00 76.75 268 TRP A CA 1
ATOM 2081 C C . TRP A 1 268 ? -9.619 -8.639 5.586 1.00 76.75 268 TRP A C 1
ATOM 2083 O O . TRP A 1 268 ? -10.222 -7.771 6.227 1.00 76.75 268 TRP A O 1
ATOM 2093 N N . ARG A 1 269 ? -9.729 -9.951 5.842 1.00 64.38 269 ARG A N 1
ATOM 2094 C CA . ARG A 1 269 ? -10.494 -10.505 6.962 1.00 64.38 269 ARG A CA 1
ATOM 2095 C C . ARG A 1 269 ? -10.012 -9.839 8.249 1.00 64.38 269 ARG A C 1
ATOM 2097 O O . ARG A 1 269 ? -8.829 -9.514 8.357 1.00 64.38 269 ARG A O 1
ATOM 2104 N N . ARG A 1 270 ? -10.939 -9.642 9.195 1.00 54.81 270 ARG A N 1
ATOM 2105 C CA . ARG A 1 270 ? -10.633 -9.281 10.584 1.00 54.81 270 ARG A CA 1
ATOM 2106 C C . ARG A 1 270 ? -9.785 -10.407 11.189 1.00 54.81 270 ARG A C 1
ATOM 2108 O O . ARG A 1 270 ? -10.306 -11.269 11.886 1.00 54.81 270 ARG A O 1
ATOM 2115 N N . ASP A 1 271 ? -8.490 -10.433 10.895 1.00 61.62 271 ASP A N 1
ATOM 2116 C CA . ASP A 1 271 ? -7.551 -10.952 11.876 1.00 61.62 271 ASP A CA 1
ATOM 2117 C C . ASP A 1 271 ? -7.660 -9.951 13.032 1.00 61.62 271 ASP A C 1
ATOM 2119 O O . ASP A 1 271 ? -7.323 -8.777 12.875 1.00 61.62 271 ASP A O 1
ATOM 2123 N N . THR A 1 272 ? -8.244 -10.372 14.150 1.00 63.12 272 THR A N 1
ATOM 2124 C CA . THR A 1 272 ? -8.247 -9.548 15.359 1.00 63.12 272 THR A CA 1
ATOM 2125 C C . THR A 1 272 ? -6.812 -9.407 15.852 1.00 63.12 272 THR A C 1
ATOM 2127 O O . THR A 1 272 ? -5.961 -10.257 15.567 1.00 63.12 272 THR A O 1
ATOM 2130 N N . GLU A 1 273 ? -6.529 -8.362 16.633 1.00 70.25 273 GLU A N 1
ATOM 2131 C CA . GLU A 1 273 ? -5.250 -8.262 17.345 1.00 70.25 273 GLU A CA 1
ATOM 2132 C C . GLU A 1 273 ? -4.924 -9.581 18.075 1.00 70.25 273 GLU A C 1
ATOM 2134 O O . GLU A 1 273 ? -3.793 -10.058 17.998 1.00 70.25 273 GLU A O 1
ATOM 2139 N N . ALA A 1 274 ? -5.929 -10.219 18.686 1.00 69.69 274 ALA A N 1
ATOM 2140 C CA . ALA A 1 274 ? -5.805 -11.531 19.320 1.00 69.69 274 ALA A CA 1
ATOM 2141 C C . ALA A 1 274 ? -5.345 -12.629 18.344 1.00 69.69 274 ALA A C 1
ATOM 2143 O O . ALA A 1 274 ? -4.373 -13.315 18.626 1.00 69.69 274 ALA A O 1
ATOM 2144 N N . SER A 1 275 ? -5.949 -12.745 17.157 1.00 76.12 275 SER A N 1
ATOM 2145 C CA . SER A 1 275 ? -5.542 -13.755 16.166 1.00 76.12 275 SER A CA 1
ATOM 2146 C C . SER A 1 275 ? -4.104 -13.560 15.667 1.00 76.12 275 SER A C 1
ATOM 2148 O O . SER A 1 275 ? -3.382 -14.534 15.439 1.00 76.12 275 SER A O 1
ATOM 2150 N N . LEU A 1 276 ? -3.661 -12.307 15.510 1.00 74.62 276 LEU A N 1
ATOM 2151 C CA . LEU A 1 276 ? -2.270 -12.010 15.161 1.00 74.62 276 LEU A CA 1
ATOM 2152 C C . LEU A 1 276 ? -1.323 -12.360 16.313 1.00 74.62 276 LEU A C 1
ATOM 2154 O O . LEU A 1 276 ? -0.258 -12.926 16.062 1.00 74.62 276 LEU A O 1
ATOM 2158 N N . ARG A 1 277 ? -1.715 -12.070 17.559 1.00 71.31 277 ARG A N 1
ATOM 2159 C CA . ARG A 1 277 ? -0.960 -12.471 18.751 1.00 71.31 277 ARG A CA 1
ATOM 2160 C C . ARG A 1 277 ? -0.848 -13.989 18.837 1.00 71.31 277 ARG A C 1
ATOM 2162 O O . ARG A 1 277 ? 0.272 -14.467 18.842 1.00 71.31 277 ARG A O 1
ATOM 2169 N N . ASP A 1 278 ? -1.941 -14.742 18.768 1.00 78.69 278 ASP A N 1
ATOM 2170 C CA . ASP A 1 278 ? -1.919 -16.212 18.858 1.00 78.69 278 ASP A CA 1
ATOM 2171 C C . ASP A 1 278 ? -1.022 -16.851 17.790 1.00 78.69 278 ASP A C 1
ATOM 2173 O O . ASP A 1 278 ? -0.317 -17.828 18.036 1.00 78.69 278 ASP A O 1
ATOM 2177 N N . LYS A 1 279 ? -1.024 -16.282 16.579 1.00 76.25 279 LYS A N 1
ATOM 2178 C CA . LYS A 1 279 ? -0.245 -16.806 15.456 1.00 76.25 279 LYS A CA 1
ATOM 2179 C C . LYS A 1 279 ? 1.260 -16.574 15.593 1.00 76.25 279 LYS A C 1
ATOM 2181 O O . LYS A 1 279 ? 2.038 -17.415 15.142 1.00 76.25 279 LYS A O 1
ATOM 2186 N N . TYR A 1 280 ? 1.672 -15.415 16.103 1.00 74.06 280 TYR A N 1
ATOM 2187 C CA . TYR A 1 280 ? 3.086 -15.026 16.153 1.00 74.06 280 TYR A CA 1
ATOM 2188 C C . TYR A 1 280 ? 3.676 -15.093 17.565 1.00 74.06 280 TYR A C 1
ATOM 2190 O O . TYR A 1 280 ? 4.887 -15.090 17.708 1.00 74.06 280 TYR A O 1
ATOM 2198 N N . LEU A 1 281 ? 2.858 -15.195 18.605 1.00 69.62 281 LEU A N 1
ATOM 2199 C CA . LEU A 1 281 ? 3.258 -15.239 20.010 1.00 69.62 281 LEU A CA 1
ATOM 2200 C C . LEU A 1 281 ? 2.606 -16.447 20.698 1.00 69.62 281 LEU A C 1
ATOM 2202 O O . LEU A 1 281 ? 1.790 -16.253 21.601 1.00 69.62 281 LEU A O 1
ATOM 2206 N N . PRO A 1 282 ? 2.908 -17.689 20.274 1.00 58.44 282 PRO A N 1
ATOM 2207 C CA . PRO A 1 282 ? 2.454 -18.848 21.025 1.00 58.44 282 PRO A CA 1
ATOM 2208 C C . PRO A 1 282 ? 3.063 -18.785 22.433 1.00 58.44 282 PRO A C 1
ATOM 2210 O O . PRO A 1 282 ? 4.265 -18.550 22.573 1.00 58.44 282 PRO A O 1
ATOM 2213 N N . VAL A 1 283 ? 2.193 -18.914 23.439 1.00 56.91 283 VAL A N 1
ATOM 2214 C CA . VAL A 1 283 ? 2.526 -18.945 24.875 1.00 56.91 283 VAL A CA 1
ATOM 2215 C C . VAL A 1 283 ? 3.573 -20.013 25.169 1.00 56.91 283 VAL A C 1
ATOM 2217 O O . VAL A 1 283 ? 3.425 -21.133 24.627 1.00 56.91 283 VAL A O 1
#

Mean predicted aligned error: 10.19 Å

Nearest PDB structures (foldseek):
  6q02-assembly1_A  TM=3.389E-01  e=9.555E+00  Homo sapiens

Organism: NCBI:txid1353952